Protein 5O0X (pdb70)

Organism: NCBI:txid56107

Radius of gyration: 19.07 Å; Cα contacts (8 Å, |Δi|>4): 481; chains: 1; bounding box: 38×49×53 Å

Solvent-accessible surface area: 12865 Å² total; per-residue (Å²): 114,53,63,90,8,106,17,72,75,12,43,70,45,44,21,127,0,0,6,1,62,1,93,38,22,116,79,9,111,14,101,1,1,8,65,0,58,0,39,1,41,66,26,29,135,168,88,84,47,68,32,24,0,0,1,1,26,57,81,99,99,27,0,17,0,20,1,68,17,108,41,88,10,14,26,102,2,38,81,48,5,88,94,35,82,74,92,116,121,171,64,54,37,92,91,7,84,100,36,8,74,2,81,2,38,29,54,84,59,43,44,10,20,105,0,17,123,10,80,30,0,0,0,0,0,18,21,23,0,3,9,13,1,1,0,0,2,47,0,0,31,58,78,59,145,127,80,89,100,74,21,65,9,120,30,0,1,1,8,0,17,6,194,84,66,40,3,4,102,18,12,38,146,21,3,48,104,1,55,83,100,34,123,135,95,19,13,48,18,14,0,20,53,70,82,66,22,72,6,97,22,64,18,80,110,35,88,10,91,8,64,96,24,0,85,73,2,18,141,92,16,71,138,60,116,1,40,3,6,16,5,1,28,49,52,23,9,116,84,1,118,112,3,3,116,117,59,56,16,25,57,64,138,50,81,20,98,156,23,80,129

CATH classification: 3.40.50.80

Sequence (261 aa):
GSEPTFVVNASLLPSKVLGLQVQRPQSFNYQPGDYLFIKCPGISKFEWHPFTISSAPEMPDVLTLHIRAVGSWTGKLYQLIREQREEWIRSGSSQSLPGVPVYIDGPYGTPSTHIFESKYAILICAGIGVTPFASILKSILHRNQQNPAKMPLKKVHFYWLNREQKAFEWFVELLSKIEAEDTNNLFDLNLYLTLITGLKSRTKTGRPDWEEIFKDVAKQHAPDNVEVFFCGPTGLALQLRHLCTKYGFGYRKENFPWLEL

Foldseek 3Di:
DWDKWWFPDWDQAPQAKIKTKIWDDPPDADAQLWKKWKFFVVLPVDDTDIFHFLAASVPDTITITIQGPDDRSSVVVSVVQVQLVVVCVVPVDPVSNVITMMIIGDGDDDPVSCLQVDAAEEEAEEQSLCRSVSRVLVVVVVCCVVPVPSGNHQAYEYEYEYQDLRSCVVCLVVVQVCLVPVPVHRYDDAYEHVVVSPHPHNHHYNDDPVLVVLVVVLVVDPPDEYEYDYGAEDVVVVVVVVSCVVSVYHDDDDHHVVRYD

Structure (mmCIF, N/CA/C/O backbone):
data_5O0X
#
_entry.id   5O0X
#
_cell.length_a   128.279
_cell.length_b   128.279
_cell.length_c   72.519
_cell.angle_alpha   90.00
_cell.angle_beta   90.00
_cell.angle_gamma   120.00
#
_symmetry.space_group_name_H-M   'P 3 2 1'
#
loop_
_entity.id
_entity.type
_entity.pdbx_description
1 polymer 'Putative ferric reductase'
2 non-polymer 'FLAVIN-ADENINE DINUCLEOTIDE'
3 non-polymer 'CHLORIDE ION'
4 non-polymer 'HEXAETHYLENE GLYCOL'
5 non-polymer DI(HYDROXYETHYL)ETHER
6 non-polymer GLYCEROL
7 water water
#
loop_
_atom_site.group_PDB
_atom_site.id
_atom_site.type_symbol
_atom_site.label_atom_id
_atom_site.label_alt_id
_atom_site.label_comp_id
_atom_site.label_asym_id
_atom_site.label_entity_id
_atom_site.label_seq_id
_atom_site.pdbx_PDB_ins_code
_atom_site.Cartn_x
_atom_site.Cartn_y
_atom_site.Cartn_z
_atom_site.occupancy
_atom_site.B_iso_or_equiv
_atom_site.auth_seq_id
_atom_site.auth_comp_id
_atom_site.auth_asym_id
_atom_site.auth_atom_id
_atom_site.pdbx_PDB_model_num
ATOM 1 N N . GLY A 1 1 ? 48.600 -12.260 66.089 1.00 89.33 411 GLY A N 1
ATOM 2 C CA . GLY A 1 1 ? 50.047 -12.570 65.884 1.00 91.62 411 GLY A CA 1
ATOM 3 C C . GLY A 1 1 ? 50.679 -11.685 64.821 1.00 91.83 411 GLY A C 1
ATOM 4 O O . GLY A 1 1 ? 51.821 -11.237 64.987 1.00 94.81 411 GLY A O 1
ATOM 5 N N . SER A 1 2 ? 49.930 -11.462 63.728 1.00 78.78 412 SER A N 1
ATOM 6 C CA . SER A 1 2 ? 50.364 -10.658 62.582 1.00 73.84 412 SER A CA 1
ATOM 7 C C . SER A 1 2 ? 49.320 -10.598 61.450 1.00 72.81 412 SER A C 1
ATOM 8 O O . SER A 1 2 ? 48.432 -11.449 61.338 1.00 69.75 412 SER A O 1
ATOM 11 N N . GLU A 1 3 ? 49.471 -9.593 60.595 1.00 72.98 413 GLU A N 1
ATOM 12 C CA . GLU A 1 3 ? 48.606 -9.379 59.441 1.00 67.35 413 GLU A CA 1
ATOM 13 C C . GLU A 1 3 ? 49.408 -9.664 58.167 1.00 62.23 413 GLU A C 1
ATOM 14 O O . GLU A 1 3 ? 50.466 -9.029 57.994 1.00 47.48 413 GLU A O 1
ATOM 20 N N . PRO A 1 4 ? 48.928 -10.614 57.282 1.00 60.01 414 PRO A N 1
ATOM 21 C CA . PRO A 1 4 ? 49.535 -10.762 55.923 1.00 57.85 414 PRO A CA 1
ATOM 22 C C . PRO A 1 4 ? 49.215 -9.531 55.056 1.00 55.10 414 PRO A C 1
ATOM 23 O O . PRO A 1 4 ? 48.112 -8.968 55.162 1.00 60.09 414 PRO A O 1
ATOM 27 N N . THR A 1 5 ? 50.186 -9.072 54.280 1.00 43.87 415 THR A N 1
ATOM 28 C CA . THR A 1 5 ? 49.975 -7.916 53.422 1.00 40.43 415 THR A CA 1
ATOM 29 C C . THR A 1 5 ? 51.078 -7.881 52.373 1.00 38.28 415 THR A C 1
ATOM 30 O O . THR A 1 5 ? 51.822 -8.864 52.238 1.00 37.38 415 THR A O 1
ATOM 34 N N . PHE A 1 6 ? 51.197 -6.776 51.627 1.00 42.54 416 PHE A N 1
ATOM 35 C CA . PHE A 1 6 ? 52.039 -6.743 50.404 1.00 45.60 416 PHE A CA 1
ATOM 36 C C . PHE A 1 6 ? 52.696 -5.397 50.209 1.00 43.12 416 PHE A C 1
ATOM 37 O O . PHE A 1 6 ? 52.081 -4.359 50.453 1.00 41.67 416 PHE A O 1
ATOM 45 N N . VAL A 1 7 ? 53.895 -5.429 49.658 1.00 41.78 417 VAL A N 1
ATOM 46 C CA . VAL A 1 7 ? 54.549 -4.231 49.172 1.00 46.68 417 VAL A CA 1
ATOM 47 C C . VAL A 1 7 ? 53.825 -3.821 47.920 1.00 47.79 417 VAL A C 1
ATOM 48 O O . VAL A 1 7 ? 53.769 -4.591 46.990 1.00 62.19 417 VAL A O 1
ATOM 52 N N . VAL A 1 8 ? 53.257 -2.617 47.929 1.00 51.73 418 VAL A N 1
ATOM 53 C CA . VAL A 1 8 ? 52.553 -2.047 46.797 1.00 49.92 418 VAL A CA 1
ATOM 54 C C . VAL A 1 8 ? 53.430 -1.091 46.004 1.00 49.89 418 VAL A C 1
ATOM 55 O O . VAL A 1 8 ? 53.127 -0.824 44.869 1.00 55.81 418 VAL A O 1
ATOM 59 N N . ASN A 1 9 ? 54.486 -0.544 46.592 1.00 49.80 419 ASN A N 1
ATOM 60 C CA . ASN A 1 9 ? 55.402 0.332 45.855 1.00 50.07 419 ASN A CA 1
ATOM 61 C C . ASN A 1 9 ? 56.695 0.485 46.646 1.00 46.87 419 ASN A C 1
ATOM 62 O O . ASN A 1 9 ? 56.738 0.169 47.833 1.00 48.79 419 ASN A O 1
ATOM 67 N N . ALA A 1 10 ? 57.740 0.950 45.981 1.00 41.07 420 ALA A N 1
ATOM 68 C CA . ALA A 1 10 ? 59.009 1.174 46.604 1.00 41.56 420 ALA A CA 1
ATOM 69 C C . ALA A 1 10 ? 59.767 2.255 45.885 1.00 45.76 420 ALA A C 1
ATOM 70 O O . ALA A 1 10 ? 59.445 2.582 44.743 1.00 46.38 420 ALA A O 1
ATOM 72 N N . SER A 1 11 ? 60.795 2.775 46.553 1.00 42.13 421 SER A N 1
ATOM 73 C CA . SER A 1 11 ? 61.723 3.693 45.942 1.00 42.50 421 SER A CA 1
ATOM 74 C C . SER A 1 11 ? 63.120 3.412 46.445 1.00 41.18 421 SER A C 1
ATOM 75 O O . SER A 1 11 ? 63.301 2.849 47.542 1.00 40.53 421 SER A O 1
ATOM 78 N N . LEU A 1 12 ? 64.115 3.751 45.629 1.00 38.61 422 LEU A N 1
ATOM 79 C CA . LEU A 1 12 ? 65.509 3.618 46.022 1.00 42.93 422 LEU A CA 1
ATOM 80 C C . LEU A 1 12 ? 66.064 5.033 46.167 1.00 42.79 422 LEU A C 1
ATOM 81 O O . LEU A 1 12 ? 66.187 5.759 45.180 1.00 43.70 422 LEU A O 1
ATOM 86 N N . LEU A 1 13 ? 66.401 5.395 47.399 1.00 37.77 423 LEU A N 1
ATOM 87 C CA . LEU A 1 13 ? 66.720 6.732 47.761 1.00 38.14 423 LEU A CA 1
ATOM 88 C C . LEU A 1 13 ? 68.192 6.767 48.114 1.00 36.35 423 LEU A C 1
ATOM 89 O O . LEU A 1 13 ? 68.801 5.735 48.371 1.00 38.96 423 LEU A O 1
ATOM 94 N N . PRO A 1 14 ? 68.773 7.964 48.142 1.00 38.13 424 PRO A N 1
ATOM 95 C CA . PRO A 1 14 ? 70.182 8.122 48.496 1.00 37.06 424 PRO A CA 1
ATOM 96 C C . PRO A 1 14 ? 70.579 7.608 49.868 1.00 39.75 424 PRO A C 1
ATOM 97 O O . PRO A 1 14 ? 69.737 7.445 50.767 1.00 39.57 424 PRO A O 1
ATOM 101 N N . SER A 1 15 ? 71.880 7.398 50.024 1.00 40.65 425 SER A N 1
ATOM 102 C CA . SER A 1 15 ? 72.463 6.884 51.245 1.00 46.80 425 SER A CA 1
ATOM 103 C C . SER A 1 15 ? 71.832 5.543 51.671 1.00 48.40 425 SER A C 1
ATOM 104 O O . SER A 1 15 ? 71.555 5.313 52.843 1.00 45.92 425 SER A O 1
ATOM 107 N N . LYS A 1 16 ? 71.601 4.694 50.668 1.00 45.58 426 LYS A N 1
ATOM 108 C CA . LYS A 1 16 ? 71.232 3.293 50.811 1.00 48.00 426 LYS A CA 1
ATOM 109 C C . LYS A 1 16 ? 69.824 3.049 51.376 1.00 43.20 426 LYS A C 1
ATOM 110 O O . LYS A 1 16 ? 69.617 2.059 52.062 1.00 41.10 426 LYS A O 1
ATOM 116 N N . VAL A 1 17 ? 68.845 3.896 51.062 1.00 37.94 427 VAL A N 1
ATOM 117 C CA . VAL A 1 17 ? 67.538 3.750 51.676 1.00 36.86 427 VAL A CA 1
ATOM 118 C C . VAL A 1 17 ? 66.512 3.177 50.724 1.00 36.31 427 VAL A C 1
ATOM 119 O O . VAL A 1 17 ? 66.393 3.592 49.597 1.00 37.28 427 VAL A O 1
ATOM 123 N N . LEU A 1 18 ? 65.733 2.245 51.251 1.00 35.13 428 LEU A N 1
ATOM 124 C CA . LEU A 1 18 ? 64.601 1.661 50.586 1.00 34.71 428 LEU A CA 1
ATOM 125 C C . LEU A 1 18 ? 63.330 2.273 51.153 1.00 36.48 428 LEU A C 1
ATOM 126 O O . LEU A 1 18 ? 62.993 2.075 52.314 1.00 39.92 428 LEU A O 1
ATOM 131 N N . GLY A 1 19 ? 62.627 3.046 50.331 1.00 37.71 429 GLY A N 1
ATOM 132 C CA . GLY A 1 19 ? 61.358 3.618 50.691 1.00 38.28 429 GLY A CA 1
ATOM 133 C C . GLY A 1 19 ? 60.319 2.595 50.323 1.00 39.11 429 GLY A C 1
ATOM 134 O O . GLY A 1 19 ? 60.275 2.177 49.202 1.00 44.94 429 GLY A O 1
ATOM 135 N N . LEU A 1 20 ? 59.483 2.190 51.261 1.00 40.26 430 LEU A N 1
ATOM 136 C CA . LEU A 1 20 ? 58.598 1.046 51.059 1.00 41.16 430 LEU A CA 1
ATOM 137 C C . LEU A 1 20 ? 57.177 1.419 51.365 1.00 41.52 430 LEU A C 1
ATOM 138 O O . LEU A 1 20 ? 56.927 2.021 52.399 1.00 44.32 430 LEU A O 1
ATOM 143 N N . GLN A 1 21 ? 56.247 1.118 50.456 1.00 41.42 431 GLN A N 1
ATOM 144 C CA . GLN A 1 21 ? 54.824 1.299 50.721 1.00 42.26 431 GLN A CA 1
ATOM 145 C C . GLN A 1 21 ? 54.220 -0.061 50.866 1.00 40.41 431 GLN A C 1
ATOM 146 O O . GLN A 1 21 ? 54.489 -0.947 50.063 1.00 41.36 431 GLN A O 1
ATOM 152 N N . VAL A 1 22 ? 53.401 -0.208 51.896 1.00 38.31 432 VAL A N 1
ATOM 153 C CA . VAL A 1 22 ? 52.838 -1.474 52.294 1.00 41.16 432 VAL A CA 1
ATOM 154 C C . VAL A 1 22 ? 51.358 -1.228 52.420 1.00 40.14 432 VAL A C 1
ATOM 155 O O . VAL A 1 22 ? 50.925 -0.196 52.957 1.00 39.87 432 VAL A O 1
ATOM 159 N N . GLN A 1 23 ? 50.582 -2.184 51.947 1.00 42.89 433 GLN A N 1
ATOM 160 C CA . GLN A 1 23 ? 49.145 -2.074 52.000 1.00 47.47 433 GLN A CA 1
ATOM 161 C C . GLN A 1 23 ? 48.701 -2.125 53.460 1.00 48.51 433 GLN A C 1
ATOM 162 O O . GLN A 1 23 ? 49.134 -3.003 54.217 1.00 45.66 433 GLN A O 1
ATOM 168 N N . ARG A 1 24 ? 47.846 -1.180 53.848 1.00 44.94 434 ARG A N 1
ATOM 169 C CA . ARG A 1 24 ? 47.429 -1.042 55.237 1.00 44.98 434 ARG A CA 1
ATOM 170 C C . ARG A 1 24 ? 46.194 -1.902 55.525 1.00 46.15 434 ARG A C 1
ATOM 171 O O . ARG A 1 24 ? 45.147 -1.654 54.978 1.00 51.83 434 ARG A O 1
ATOM 179 N N . PRO A 1 25 ? 46.303 -2.900 56.409 1.00 47.27 435 PRO A N 1
ATOM 180 C CA . PRO A 1 25 ? 45.117 -3.664 56.777 1.00 46.85 435 PRO A CA 1
ATOM 181 C C . PRO A 1 25 ? 43.989 -2.810 57.372 1.00 52.71 435 PRO A C 1
ATOM 182 O O . PRO A 1 25 ? 44.274 -1.816 58.040 1.00 58.33 435 PRO A O 1
ATOM 186 N N . GLN A 1 26 ? 42.732 -3.216 57.150 1.00 57.18 436 GLN A N 1
ATOM 187 C CA . GLN A 1 26 ? 41.529 -2.502 57.638 1.00 57.57 436 GLN A CA 1
ATOM 188 C C . GLN A 1 26 ? 41.556 -2.347 59.151 1.00 59.09 436 GLN A C 1
ATOM 189 O O . GLN A 1 26 ? 41.081 -1.355 59.690 1.00 60.86 436 GLN A O 1
ATOM 191 N N . SER A 1 27 ? 42.121 -3.330 59.839 1.00 57.52 437 SER A N 1
ATOM 192 C CA . SER A 1 27 ? 42.232 -3.255 61.289 1.00 60.47 437 SER A CA 1
ATOM 193 C C . SER A 1 27 ? 43.374 -2.354 61.833 1.00 59.80 437 SER A C 1
ATOM 194 O O . SER A 1 27 ? 43.420 -2.090 63.037 1.00 61.00 437 SER A O 1
ATOM 197 N N . PHE A 1 28 ? 44.290 -1.892 60.982 1.00 54.95 438 PHE A N 1
ATOM 198 C CA . PHE A 1 28 ? 45.552 -1.340 61.477 1.00 51.37 438 PHE A CA 1
ATOM 199 C C . PHE A 1 28 ? 45.427 0.161 61.749 1.00 50.38 438 PHE A C 1
ATOM 200 O O . PHE A 1 28 ? 45.552 0.992 60.852 1.00 53.29 438 PHE A O 1
ATOM 208 N N . ASN A 1 29 ? 45.148 0.493 63.003 1.00 47.35 439 ASN A N 1
ATOM 209 C CA . ASN A 1 29 ? 45.134 1.879 63.429 1.00 51.57 439 ASN A CA 1
ATOM 210 C C . ASN A 1 29 ? 46.405 2.146 64.190 1.00 47.33 439 ASN A C 1
ATOM 211 O O . ASN A 1 29 ? 46.849 1.333 64.962 1.00 48.92 439 ASN A O 1
ATOM 216 N N . TYR A 1 30 ? 47.009 3.279 63.930 1.00 41.70 440 TYR A N 1
ATOM 217 C CA . TYR A 1 30 ? 48.215 3.637 64.624 1.00 38.84 440 TYR A CA 1
ATOM 218 C C . TYR A 1 30 ? 48.253 5.117 64.873 1.00 36.98 440 TYR A C 1
ATOM 219 O O . TYR A 1 30 ? 47.452 5.871 64.327 1.00 38.63 440 TYR A O 1
ATOM 228 N N . GLN A 1 31 ? 49.217 5.498 65.693 1.00 37.41 441 GLN A N 1
ATOM 229 C CA . GLN A 1 31 ? 49.513 6.883 66.014 1.00 35.52 441 GLN A CA 1
ATOM 230 C C . GLN A 1 31 ? 50.837 7.306 65.452 1.00 32.46 441 GLN A C 1
ATOM 231 O O . GLN A 1 31 ? 51.734 6.466 65.304 1.00 31.61 441 GLN A O 1
ATOM 237 N N . PRO A 1 32 ? 50.988 8.614 65.140 1.00 32.64 442 PRO A N 1
ATOM 238 C CA . PRO A 1 32 ? 52.269 9.065 64.579 1.00 31.09 442 PRO A CA 1
ATOM 239 C C . PRO A 1 32 ? 53.368 8.862 65.595 1.00 31.70 442 PRO A C 1
ATOM 240 O O . PRO A 1 32 ? 53.182 9.218 66.782 1.00 29.56 442 PRO A O 1
ATOM 244 N N . GLY A 1 33 ? 54.469 8.266 65.130 1.00 30.02 443 GLY A N 1
ATOM 245 C CA . GLY A 1 33 ? 55.601 7.904 65.973 1.00 29.70 443 GLY A CA 1
ATOM 246 C C . GLY A 1 33 ? 55.692 6.418 66.267 1.00 28.93 443 GLY A C 1
ATOM 247 O O . GLY A 1 33 ? 56.734 5.936 66.712 1.00 32.41 443 GLY A O 1
ATOM 248 N N . ASP A 1 34 ? 54.596 5.695 66.070 1.00 26.22 444 ASP A N 1
ATOM 249 C CA . ASP A 1 34 ? 54.597 4.252 66.268 1.00 25.62 444 ASP A CA 1
ATOM 250 C C . ASP A 1 34 ? 55.529 3.519 65.305 1.00 25.78 444 ASP A C 1
ATOM 251 O O . ASP A 1 34 ? 55.825 3.983 64.189 1.00 26.14 444 ASP A O 1
ATOM 256 N N . TYR A 1 35 ? 55.939 2.338 65.725 1.00 24.41 445 TYR A N 1
ATOM 257 C CA . TYR A 1 35 ? 56.680 1.439 64.854 1.00 26.71 445 TYR A CA 1
ATOM 258 C C . TYR A 1 35 ? 55.978 0.098 64.708 1.00 25.63 445 TYR A C 1
ATOM 259 O O . TYR A 1 35 ? 54.965 -0.191 65.381 1.00 24.41 445 TYR A O 1
ATOM 268 N N . LEU A 1 36 ? 56.524 -0.730 63.828 1.00 27.90 446 LEU A N 1
ATOM 269 C CA . LEU A 1 36 ? 56.041 -2.105 63.680 1.00 27.85 446 LEU A CA 1
ATOM 270 C C . LEU A 1 36 ? 57.224 -3.042 63.471 1.00 28.59 446 LEU A C 1
ATOM 271 O O . LEU A 1 36 ? 58.340 -2.577 63.299 1.00 27.88 446 LEU A O 1
ATOM 276 N N . PHE A 1 37 ? 56.965 -4.360 63.539 1.00 29.60 447 PHE A N 1
ATOM 277 C CA . PHE A 1 37 ? 57.921 -5.405 63.156 1.00 26.63 447 PHE A CA 1
ATOM 278 C C . PHE A 1 37 ? 57.414 -5.981 61.833 1.00 29.11 447 PHE A C 1
ATOM 279 O O . PHE A 1 37 ? 56.194 -6.163 61.632 1.00 28.69 447 PHE A O 1
ATOM 287 N N . ILE A 1 38 ? 58.346 -6.245 60.933 1.00 27.80 448 ILE A N 1
ATOM 288 C CA . ILE A 1 38 ? 58.014 -6.756 59.630 1.00 30.03 448 ILE A CA 1
ATOM 289 C C . ILE A 1 38 ? 58.783 -8.043 59.380 1.00 30.20 448 ILE A C 1
ATOM 290 O O . ILE A 1 38 ? 59.972 -8.166 59.733 1.00 27.53 448 ILE A O 1
ATOM 295 N N . LYS A 1 39 ? 58.097 -8.993 58.756 1.00 31.74 449 LYS A N 1
ATOM 296 C CA . LYS A 1 39 ? 58.738 -10.219 58.278 1.00 35.95 449 LYS A CA 1
ATOM 297 C C . LYS A 1 39 ? 58.565 -10.321 56.764 1.00 33.09 449 LYS A C 1
ATOM 298 O O . LYS A 1 39 ? 57.447 -10.234 56.262 1.00 29.01 449 LYS A O 1
ATOM 304 N N . CYS A 1 40 ? 59.667 -10.553 56.063 1.00 34.97 450 CYS A N 1
ATOM 305 C CA . CYS A 1 40 ? 59.639 -10.797 54.615 1.00 35.99 450 CYS A CA 1
ATOM 306 C C . CYS A 1 40 ? 60.163 -12.204 54.361 1.00 32.23 450 CYS A C 1
ATOM 307 O O . CYS A 1 40 ? 61.393 -12.410 54.349 1.00 30.75 450 CYS A O 1
ATOM 310 N N . PRO A 1 41 ? 59.246 -13.185 54.202 1.00 36.92 451 PRO A N 1
ATOM 311 C CA . PRO A 1 41 ? 59.609 -14.614 53.998 1.00 43.48 451 PRO A CA 1
ATOM 312 C C . PRO A 1 41 ? 60.595 -14.859 52.836 1.00 42.79 451 PRO A C 1
ATOM 313 O O . PRO A 1 41 ? 61.449 -15.705 52.955 1.00 47.64 451 PRO A O 1
ATOM 317 N N . GLY A 1 42 ? 60.508 -14.068 51.766 1.00 43.27 452 GLY A N 1
ATOM 318 C CA . GLY A 1 42 ? 61.517 -14.075 50.723 1.00 43.07 452 GLY A CA 1
ATOM 319 C C . GLY A 1 42 ? 62.952 -13.787 51.139 1.00 44.91 452 GLY A C 1
ATOM 320 O O . GLY A 1 42 ? 63.881 -14.289 50.520 1.00 47.07 452 GLY A O 1
ATOM 321 N N . ILE A 1 43 ? 63.149 -12.952 52.155 1.00 43.71 453 ILE A N 1
ATOM 322 C CA . ILE A 1 43 ? 64.473 -12.699 52.723 1.00 44.04 453 ILE A CA 1
ATOM 323 C C . ILE A 1 43 ? 64.795 -13.726 53.830 1.00 44.34 453 ILE A C 1
ATOM 324 O O . ILE A 1 43 ? 65.906 -14.222 53.924 1.00 45.37 453 ILE A O 1
ATOM 329 N N . SER A 1 44 ? 63.836 -13.960 54.711 1.00 45.41 454 SER A N 1
ATOM 330 C CA . SER A 1 44 ? 64.008 -14.862 55.854 1.00 45.08 454 SER A CA 1
ATOM 331 C C . SER A 1 44 ? 62.637 -15.230 56.354 1.00 43.69 454 SER A C 1
ATOM 332 O O . SER A 1 44 ? 61.766 -14.373 56.533 1.00 41.70 454 SER A O 1
ATOM 335 N N . LYS A 1 45 ? 62.447 -16.523 56.564 1.00 49.69 455 LYS A N 1
ATOM 336 C CA . LYS A 1 45 ? 61.138 -17.061 56.960 1.00 51.09 455 LYS A CA 1
ATOM 337 C C . LYS A 1 45 ? 60.766 -16.695 58.369 1.00 41.00 455 LYS A C 1
ATOM 338 O O . LYS A 1 45 ? 59.591 -16.703 58.713 1.00 45.54 455 LYS A O 1
ATOM 344 N N . PHE A 1 46 ? 61.774 -16.460 59.207 1.00 37.43 456 PHE A N 1
ATOM 345 C CA . PHE A 1 46 ? 61.577 -16.416 60.654 1.00 38.13 456 PHE A CA 1
ATOM 346 C C . PHE A 1 46 ? 61.961 -15.098 61.382 1.00 34.65 456 PHE A C 1
ATOM 347 O O . PHE A 1 46 ? 61.515 -14.911 62.484 1.00 33.04 456 PHE A O 1
ATOM 355 N N . GLU A 1 47 ? 62.771 -14.221 60.782 1.00 30.50 457 GLU A N 1
ATOM 356 C CA . GLU A 1 47 ? 63.191 -12.984 61.423 1.00 30.57 457 GLU A CA 1
ATOM 357 C C . GLU A 1 47 ? 62.164 -11.890 61.268 1.00 29.83 457 GLU A C 1
ATOM 358 O O . GLU A 1 47 ? 61.554 -11.722 60.213 1.00 31.49 457 GLU A O 1
ATOM 364 N N . TRP A 1 48 ? 61.956 -11.171 62.356 1.00 29.43 458 TRP A N 1
ATOM 365 C CA . TRP A 1 48 ? 61.166 -9.960 62.383 1.00 28.32 458 TRP A CA 1
ATOM 366 C C . TRP A 1 48 ? 62.096 -8.778 62.697 1.00 29.65 458 TRP A C 1
ATOM 367 O O . TRP A 1 48 ? 62.952 -8.868 63.601 1.00 25.41 458 TRP A O 1
ATOM 378 N N . HIS A 1 49 ? 61.948 -7.694 61.927 1.00 28.14 459 HIS A N 1
ATOM 379 C CA . HIS A 1 49 ? 62.726 -6.469 62.134 1.00 26.77 459 HIS A CA 1
ATOM 380 C C . HIS A 1 49 ? 61.835 -5.259 62.353 1.00 25.42 459 HIS A C 1
ATOM 381 O O . HIS A 1 49 ? 60.829 -5.081 61.658 1.00 26.20 459 HIS A O 1
ATOM 388 N N . PRO A 1 50 ? 62.203 -4.420 63.334 1.00 25.57 460 PRO A N 1
ATOM 389 C CA . PRO A 1 50 ? 61.446 -3.220 63.657 1.00 26.05 460 PRO A CA 1
ATOM 390 C C . PRO A 1 50 ? 61.796 -1.996 62.775 1.00 24.68 460 PRO A C 1
ATOM 391 O O . PRO A 1 50 ? 62.962 -1.716 62.536 1.00 22.54 460 PRO A O 1
ATOM 395 N N . PHE A 1 51 ? 60.771 -1.281 62.327 1.00 24.37 461 PHE A N 1
ATOM 396 C CA . PHE A 1 51 ? 60.947 0.009 61.679 1.00 25.43 461 PHE A CA 1
ATOM 397 C C . PHE A 1 51 ? 59.827 0.946 62.065 1.00 25.38 461 PHE A C 1
ATOM 398 O O . PHE A 1 51 ? 58.656 0.549 62.161 1.00 27.61 461 PHE A O 1
ATOM 406 N N . THR A 1 52 ? 60.184 2.220 62.213 1.00 27.30 462 THR A N 1
ATOM 407 C CA . THR A 1 52 ? 59.204 3.267 62.473 1.00 28.53 462 THR A CA 1
ATOM 408 C C . THR A 1 52 ? 58.333 3.422 61.227 1.00 27.67 462 THR A C 1
ATOM 409 O O . THR A 1 52 ? 58.842 3.346 60.132 1.00 28.58 462 THR A O 1
ATOM 413 N N . ILE A 1 53 ? 57.035 3.657 61.424 1.00 28.24 463 ILE A N 1
ATOM 414 C CA . ILE A 1 53 ? 56.098 3.996 60.347 1.00 28.57 463 ILE A CA 1
ATOM 415 C C . ILE A 1 53 ? 56.276 5.483 59.971 1.00 29.45 463 ILE A C 1
ATOM 416 O O . ILE A 1 53 ? 55.995 6.364 60.773 1.00 29.99 463 ILE A O 1
ATOM 421 N N . SER A 1 54 ? 56.830 5.744 58.788 1.00 28.68 464 SER A N 1
ATOM 422 C CA . SER A 1 54 ? 57.183 7.110 58.364 1.00 30.56 464 SER A CA 1
ATOM 423 C C . SER A 1 54 ? 56.000 7.878 57.790 1.00 31.35 464 SER A C 1
ATOM 424 O O . SER A 1 54 ? 56.085 9.086 57.602 1.00 31.42 464 SER A O 1
ATOM 427 N N . SER A 1 55 ? 54.913 7.172 57.525 1.00 32.93 465 SER A N 1
ATOM 428 C CA . SER A 1 55 ? 53.704 7.778 57.083 1.00 33.00 465 SER A CA 1
ATOM 429 C C . SER A 1 55 ? 52.890 8.235 58.299 1.00 37.57 465 SER A C 1
ATOM 430 O O . SER A 1 55 ? 53.137 7.822 59.451 1.00 34.89 465 SER A O 1
ATOM 433 N N . ALA A 1 56 ? 51.918 9.094 58.021 1.00 36.38 466 ALA A N 1
ATOM 434 C CA . ALA A 1 56 ? 50.935 9.525 59.010 1.00 37.23 466 ALA A CA 1
ATOM 435 C C . ALA A 1 56 ? 49.660 8.678 58.933 1.00 36.81 466 ALA A C 1
ATOM 436 O O . ALA A 1 56 ? 49.227 8.279 57.854 1.00 35.51 466 ALA A O 1
ATOM 438 N N . PRO A 1 57 ? 49.045 8.384 60.088 1.00 38.19 467 PRO A N 1
ATOM 439 C CA . PRO A 1 57 ? 47.838 7.576 60.131 1.00 36.92 467 PRO A CA 1
ATOM 440 C C . PRO A 1 57 ? 46.665 8.220 59.408 1.00 41.59 467 PRO A C 1
ATOM 441 O O . PRO A 1 57 ? 45.703 7.515 59.082 1.00 40.57 467 PRO A O 1
ATOM 445 N N . GLU A 1 58 ? 46.737 9.529 59.156 1.00 41.95 468 GLU A N 1
ATOM 446 C CA . GLU A 1 58 ? 45.714 10.191 58.347 1.00 45.92 468 GLU A CA 1
ATOM 447 C C . GLU A 1 58 ? 45.738 9.722 56.885 1.00 48.06 468 GLU A C 1
ATOM 448 O O . GLU A 1 58 ? 44.687 9.729 56.276 1.00 54.88 468 GLU A O 1
ATOM 454 N N . MET A 1 59 ? 46.897 9.308 56.352 1.00 46.25 469 MET A N 1
ATOM 455 C CA . MET A 1 59 ? 47.002 8.716 55.006 1.00 48.17 469 MET A CA 1
ATOM 456 C C . MET A 1 59 ? 46.347 7.337 55.004 1.00 50.53 469 MET A C 1
ATOM 457 O O . MET A 1 59 ? 46.745 6.469 55.766 1.00 51.16 469 MET A O 1
ATOM 462 N N . PRO A 1 60 ? 45.313 7.133 54.158 1.00 59.15 470 PRO A N 1
ATOM 463 C CA . PRO A 1 60 ? 44.355 6.013 54.355 1.00 57.76 470 PRO A CA 1
ATOM 464 C C . PRO A 1 60 ? 44.711 4.575 53.938 1.00 58.33 470 PRO A C 1
ATOM 465 O O . PRO A 1 60 ? 44.228 3.625 54.588 1.00 67.31 470 PRO A O 1
ATOM 469 N N . ASP A 1 61 ? 45.473 4.367 52.876 1.00 49.79 471 ASP A N 1
ATOM 470 C CA . ASP A 1 61 ? 45.502 2.973 52.292 1.00 53.89 471 ASP A CA 1
ATOM 471 C C . ASP A 1 61 ? 46.795 2.213 52.411 1.00 51.57 471 ASP A C 1
ATOM 472 O O . ASP A 1 61 ? 46.825 1.002 52.190 1.00 48.44 471 ASP A O 1
ATOM 477 N N . VAL A 1 62 ? 47.861 2.938 52.719 1.00 51.45 472 VAL A N 1
ATOM 478 C CA . VAL A 1 62 ? 49.190 2.401 52.755 1.00 50.83 472 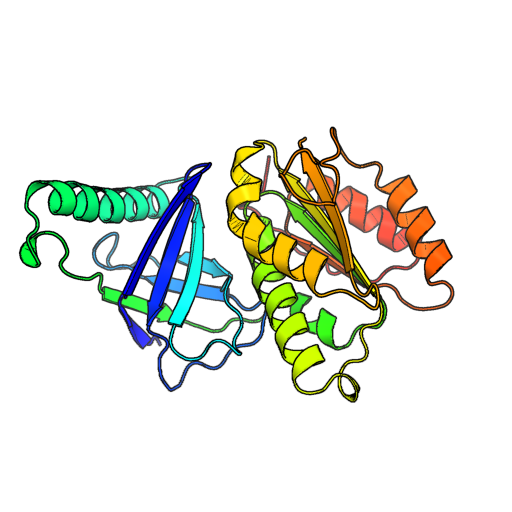VAL A CA 1
ATOM 479 C C . VAL A 1 62 ? 49.928 2.913 53.996 1.00 48.76 472 VAL A C 1
ATOM 480 O O . VAL A 1 62 ? 49.602 3.985 54.512 1.00 46.41 472 VAL A O 1
ATOM 484 N N . LEU A 1 63 ? 50.892 2.109 54.446 1.00 43.10 473 LEU A N 1
ATOM 485 C CA . LEU A 1 63 ? 51.845 2.458 55.500 1.00 41.82 473 LEU A CA 1
ATOM 486 C C . LEU A 1 63 ? 53.107 2.621 54.726 1.00 39.31 473 LEU A C 1
ATOM 487 O O . LEU A 1 63 ? 53.322 1.871 53.782 1.00 39.72 473 LEU A O 1
ATOM 492 N N . THR A 1 64 ? 53.970 3.510 55.196 1.00 35.57 474 THR A N 1
ATOM 493 C CA . THR A 1 64 ? 55.303 3.701 54.653 1.00 34.94 474 THR A CA 1
ATOM 494 C C . THR A 1 64 ? 56.417 3.392 55.697 1.00 33.35 474 THR A C 1
ATOM 495 O O . THR A 1 64 ? 56.272 3.686 56.885 1.00 33.16 474 THR A O 1
ATOM 499 N N . LEU A 1 65 ? 57.519 2.829 55.220 1.00 28.43 475 LEU A N 1
ATOM 500 C CA . LEU A 1 65 ? 58.684 2.591 55.985 1.00 28.93 475 LEU A CA 1
ATOM 501 C C . LEU A 1 65 ? 59.859 3.084 55.188 1.00 31.32 475 LEU A C 1
ATOM 502 O O . LEU A 1 65 ? 59.864 2.968 53.961 1.00 35.04 475 LEU A O 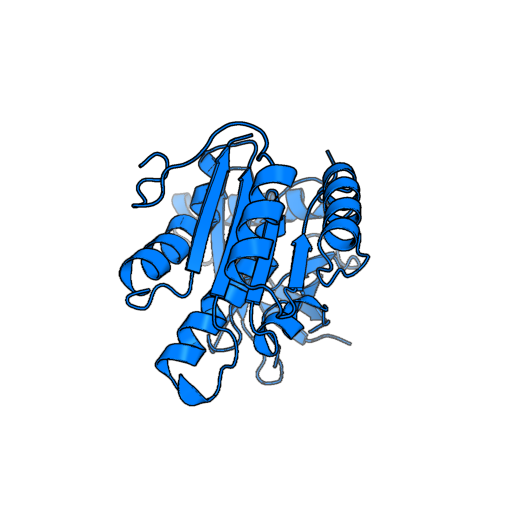1
ATOM 507 N N . HIS A 1 66 ? 60.858 3.635 55.870 1.00 30.14 476 HIS A N 1
ATOM 508 C CA . HIS A 1 66 ? 62.104 4.021 55.254 1.00 29.64 476 HIS A CA 1
ATOM 509 C C . HIS A 1 66 ? 63.196 3.201 55.910 1.00 29.88 476 HIS A C 1
ATOM 510 O O . HIS A 1 66 ? 63.594 3.484 57.041 1.00 29.77 476 HIS A O 1
ATOM 517 N N . ILE A 1 67 ? 63.711 2.228 55.153 1.00 31.22 477 ILE A N 1
ATOM 518 C CA . ILE A 1 67 ? 64.646 1.195 55.621 1.00 29.59 477 ILE A CA 1
ATOM 519 C C . ILE A 1 67 ? 66.012 1.375 55.033 1.00 28.94 477 ILE A C 1
ATOM 520 O O . ILE A 1 67 ? 66.196 1.224 53.842 1.00 31.15 477 ILE A O 1
ATOM 525 N N . ARG A 1 68 ? 66.996 1.649 55.869 1.00 30.36 478 ARG A N 1
ATOM 526 C CA . ARG A 1 68 ? 68.364 1.824 55.414 1.00 30.90 478 ARG A CA 1
ATOM 527 C C . ARG A 1 68 ? 69.124 0.515 55.454 1.00 32.92 478 ARG A C 1
ATOM 528 O O . ARG A 1 68 ? 69.189 -0.155 56.511 1.00 31.67 478 ARG A O 1
ATOM 536 N N . ALA A 1 69 ? 69.727 0.178 54.314 1.00 32.01 479 ALA A N 1
ATOM 537 C CA . ALA A 1 69 ? 70.532 -1.036 54.166 1.00 32.95 479 ALA A CA 1
ATOM 538 C C . ALA A 1 69 ? 71.849 -0.915 54.879 1.00 33.10 479 ALA A C 1
ATOM 539 O O . ALA A 1 69 ? 72.767 -0.346 54.358 1.00 36.99 479 ALA A O 1
ATOM 541 N N . VAL A 1 70 ? 71.920 -1.447 56.085 1.00 33.45 480 VAL A N 1
ATOM 542 C CA . VAL A 1 70 ? 73.115 -1.358 56.903 1.00 31.90 480 VAL A CA 1
ATOM 543 C C . VAL A 1 70 ? 73.699 -2.725 57.250 1.00 31.37 480 VAL A C 1
ATOM 544 O O . VAL A 1 70 ? 74.698 -2.826 57.952 1.00 34.11 480 VAL A O 1
ATOM 548 N N . GLY A 1 71 ? 73.045 -3.783 56.847 1.00 30.74 481 GLY A N 1
ATOM 549 C CA . GLY A 1 71 ? 73.491 -5.094 57.237 1.00 30.90 481 GLY A CA 1
ATOM 550 C C . GLY A 1 71 ? 72.750 -6.148 56.467 1.00 32.42 481 GLY A C 1
ATOM 551 O O . GLY A 1 71 ? 72.186 -5.894 55.389 1.00 32.59 481 GLY A O 1
ATOM 552 N N . SER A 1 72 ? 72.668 -7.312 57.086 1.00 33.02 482 SER A N 1
ATOM 553 C CA . SER A 1 72 ? 72.292 -8.528 56.416 1.00 32.58 482 SER A CA 1
ATOM 554 C C . SER A 1 72 ? 70.848 -8.547 55.905 1.00 31.87 482 SER A C 1
ATOM 555 O O . SER A 1 72 ? 70.589 -8.812 54.708 1.00 32.52 482 SER A O 1
ATOM 558 N N . TRP A 1 73 ? 69.883 -8.340 56.789 1.00 29.82 483 TRP A N 1
ATOM 559 C CA . TRP A 1 73 ? 68.494 -8.477 56.359 1.00 29.87 483 TRP A CA 1
ATOM 560 C C . TRP A 1 73 ? 68.069 -7.271 55.479 1.00 33.05 483 TRP A C 1
ATOM 561 O O . TRP A 1 73 ? 67.426 -7.435 54.441 1.00 32.56 483 TRP A O 1
ATOM 572 N N . THR A 1 74 ? 68.414 -6.068 55.919 1.00 32.00 484 THR A N 1
ATOM 573 C CA . THR A 1 74 ? 68.064 -4.841 55.192 1.00 30.83 484 THR A CA 1
ATOM 574 C C . THR A 1 74 ? 68.796 -4.790 53.840 1.00 32.19 484 THR A C 1
ATOM 575 O O . THR A 1 74 ? 68.194 -4.438 52.843 1.00 29.96 484 THR A O 1
ATOM 579 N N . GLY A 1 75 ? 70.065 -5.178 53.812 1.00 32.12 485 GLY A N 1
ATOM 580 C CA . GLY A 1 75 ? 70.794 -5.314 52.560 1.00 34.37 485 GLY A CA 1
ATOM 581 C C . GLY A 1 75 ? 70.148 -6.278 51.567 1.00 34.81 485 GLY A C 1
ATOM 582 O O . GLY A 1 75 ? 70.020 -5.957 50.377 1.00 33.75 485 GLY A O 1
ATOM 583 N N . LYS A 1 76 ? 69.688 -7.431 52.050 1.00 36.13 486 LYS A N 1
ATOM 584 C CA . LYS A 1 76 ? 69.016 -8.387 51.172 1.00 38.25 486 LYS A CA 1
ATOM 585 C C . LYS A 1 76 ? 67.688 -7.877 50.654 1.00 36.50 486 LYS A C 1
ATOM 586 O O . LYS A 1 76 ? 67.313 -8.169 49.512 1.00 33.00 486 LYS A O 1
ATOM 592 N N . LEU A 1 77 ? 66.926 -7.198 51.509 1.00 34.47 487 LEU A N 1
ATOM 593 C CA . LEU A 1 77 ? 65.633 -6.671 51.063 1.00 36.58 487 LEU A CA 1
ATOM 594 C C . LEU A 1 77 ? 65.839 -5.581 49.976 1.00 37.10 487 LEU A C 1
ATOM 595 O O . LEU A 1 77 ? 65.101 -5.540 49.016 1.00 36.43 487 LEU A O 1
ATOM 600 N N . TYR A 1 78 ? 66.810 -4.695 50.184 1.00 35.78 488 TYR A N 1
ATOM 601 C CA . TYR A 1 78 ? 67.145 -3.661 49.222 1.00 41.60 488 TYR A CA 1
ATOM 602 C C . TYR A 1 78 ? 67.497 -4.307 47.861 1.00 42.74 488 TYR A C 1
ATOM 603 O O . TYR A 1 78 ? 66.914 -3.938 46.853 1.00 36.94 488 TYR A O 1
ATOM 612 N N . GLN A 1 79 ? 68.461 -5.237 47.884 1.00 43.24 489 GLN A N 1
ATOM 613 C CA . GLN A 1 79 ? 68.877 -6.044 46.722 1.00 47.80 489 GLN A CA 1
ATOM 614 C C . GLN A 1 79 ? 67.695 -6.742 46.037 1.00 43.61 489 GLN A C 1
ATOM 615 O O . GLN A 1 79 ? 67.555 -6.669 44.821 1.00 40.13 489 GLN A O 1
ATOM 621 N N . LEU A 1 80 ? 66.824 -7.383 46.806 1.00 41.86 490 LEU A N 1
ATOM 622 C CA . LEU A 1 80 ? 65.677 -8.061 46.219 1.00 42.76 490 LEU A CA 1
ATOM 623 C C . LEU A 1 80 ? 64.814 -7.067 45.443 1.00 46.99 490 LEU A C 1
ATOM 624 O O . LEU A 1 80 ? 64.354 -7.365 44.352 1.00 44.63 490 LEU A O 1
ATOM 629 N N . ILE A 1 81 ? 64.555 -5.911 46.048 1.00 45.47 491 ILE A N 1
ATOM 630 C CA . ILE A 1 81 ? 63.687 -4.926 45.452 1.00 45.44 491 ILE A CA 1
ATOM 631 C C . ILE A 1 81 ? 64.358 -4.316 44.211 1.00 43.33 491 ILE A C 1
ATOM 632 O O . ILE A 1 81 ? 63.700 -4.185 43.170 1.00 40.24 491 ILE A O 1
ATOM 637 N N . ARG A 1 82 ? 65.634 -3.976 44.322 1.00 39.19 492 ARG A N 1
ATOM 638 C CA . ARG A 1 82 ? 66.352 -3.404 43.220 1.00 47.73 492 ARG A CA 1
ATOM 639 C C . ARG A 1 82 ? 66.384 -4.369 42.037 1.00 51.25 492 ARG A C 1
ATOM 640 O O . ARG A 1 82 ? 66.075 -3.958 40.919 1.00 50.31 492 ARG A O 1
ATOM 648 N N . GLU A 1 83 ? 66.733 -5.635 42.282 1.00 52.52 493 GLU A N 1
ATOM 649 C CA . GLU A 1 83 ? 66.869 -6.626 41.198 1.00 49.50 493 GLU A CA 1
ATOM 650 C C . GLU A 1 83 ? 65.575 -6.928 40.505 1.00 47.55 493 GLU A C 1
ATOM 651 O O . GLU A 1 83 ? 65.557 -7.017 39.284 1.00 46.46 493 GLU A O 1
ATOM 657 N N . GLN A 1 84 ? 64.486 -7.062 41.248 1.00 48.18 494 GLN A N 1
ATOM 658 C CA . GLN A 1 84 ? 63.172 -7.158 40.599 1.00 51.98 494 GLN A CA 1
ATOM 659 C C . GLN A 1 84 ? 62.902 -5.971 39.664 1.00 60.73 494 GLN A C 1
ATOM 660 O O . GLN A 1 84 ? 62.355 -6.161 38.576 1.00 55.71 494 GLN A O 1
ATOM 666 N N . ARG A 1 85 ? 63.272 -4.759 40.110 1.00 59.76 495 ARG A N 1
ATOM 667 C CA . ARG A 1 85 ? 62.997 -3.540 39.359 1.00 58.81 495 ARG A CA 1
ATOM 668 C C . ARG A 1 85 ? 63.939 -3.383 38.194 1.00 57.87 495 ARG A C 1
ATOM 669 O O . ARG A 1 85 ? 63.490 -2.994 37.133 1.00 63.58 495 ARG A O 1
ATOM 677 N N . GLU A 1 86 ? 65.225 -3.686 38.385 1.00 57.76 496 GLU A N 1
ATOM 678 C CA . GLU A 1 86 ? 66.190 -3.755 37.275 1.00 59.67 496 GLU A CA 1
ATOM 679 C C . GLU A 1 86 ? 65.811 -4.753 36.181 1.00 67.87 496 GLU A C 1
ATOM 680 O O . GLU A 1 86 ? 66.057 -4.476 35.003 1.00 66.58 496 GLU A O 1
ATOM 686 N N . GLU A 1 87 ? 65.234 -5.898 36.561 1.00 62.64 497 GLU A N 1
ATOM 687 C CA . GLU A 1 87 ? 64.746 -6.852 35.578 1.00 67.82 497 GLU A CA 1
ATOM 688 C C . GLU A 1 87 ? 63.516 -6.313 34.842 1.00 68.89 497 GLU A C 1
ATOM 689 O O . GLU A 1 87 ? 63.298 -6.638 33.676 1.00 68.45 497 GLU A O 1
ATOM 695 N N . TRP A 1 88 ? 62.701 -5.523 35.521 1.00 69.43 498 TRP A N 1
ATOM 696 C CA . TRP A 1 88 ? 61.525 -4.938 34.882 1.00 74.43 498 TRP A CA 1
ATOM 697 C C . TRP A 1 88 ? 61.898 -3.911 33.791 1.00 72.89 498 TRP A C 1
ATOM 698 O O . TRP A 1 88 ? 61.289 -3.901 32.724 1.00 65.72 498 TRP A O 1
ATOM 709 N N . ILE A 1 89 ? 62.887 -3.054 34.042 1.00 72.45 499 ILE A N 1
ATOM 710 C CA . ILE A 1 89 ? 63.236 -2.025 33.042 1.00 76.71 499 ILE A CA 1
ATOM 711 C C . ILE A 1 89 ? 63.665 -2.668 31.714 1.00 75.16 499 ILE A C 1
ATOM 712 O O . ILE A 1 89 ? 63.395 -2.102 30.636 1.00 71.38 499 ILE A O 1
ATOM 717 N N . ARG A 1 90 ? 64.298 -3.845 31.815 1.00 65.65 500 ARG A N 1
ATOM 718 C CA . ARG A 1 90 ? 64.667 -4.647 30.654 1.00 69.93 500 ARG A CA 1
ATOM 719 C C . ARG A 1 90 ? 63.464 -5.375 30.058 1.00 64.65 500 ARG A C 1
ATOM 720 O O . ARG A 1 90 ? 63.107 -5.148 28.908 1.00 60.61 500 ARG A O 1
ATOM 728 N N . SER A 1 91 ? 62.820 -6.221 30.842 1.00 67.75 501 SER A N 1
ATOM 729 C CA . SER A 1 91 ? 61.799 -7.123 30.292 1.00 69.00 501 SER A CA 1
ATOM 730 C C . SER A 1 91 ? 60.490 -6.397 29.979 1.00 70.05 501 SER A C 1
ATOM 731 O O . SER A 1 91 ? 59.783 -6.763 29.051 1.00 69.56 501 SER A O 1
ATOM 734 N N . GLY A 1 92 ? 60.165 -5.378 30.768 1.00 77.05 502 GLY A N 1
ATOM 735 C CA . GLY A 1 92 ? 58.866 -4.713 30.689 1.00 78.02 502 GLY A CA 1
ATOM 736 C C . GLY A 1 92 ? 57.711 -5.584 31.153 1.00 83.44 502 GLY A C 1
ATOM 737 O O . GLY A 1 92 ? 56.553 -5.168 31.044 1.00 78.84 502 GLY A O 1
ATOM 738 N N . SER A 1 93 ? 58.017 -6.767 31.707 1.00 84.37 503 SER A N 1
ATOM 739 C CA . SER A 1 93 ? 56.996 -7.776 32.050 1.00 93.72 503 SER A CA 1
ATOM 740 C C . SER A 1 93 ? 56.425 -7.615 33.476 1.00 100.31 503 SER A C 1
ATOM 741 O O . SER A 1 93 ? 57.127 -7.207 34.418 1.00 96.79 503 SER A O 1
ATOM 743 N N . SER A 1 94 ? 55.143 -7.950 33.623 1.00 101.85 504 SER A N 1
ATOM 744 C CA . SER A 1 94 ? 54.526 -8.111 34.944 1.00 94.53 504 SER A CA 1
ATOM 745 C C . SER A 1 94 ? 55.208 -9.270 35.707 1.00 98.13 504 SER A C 1
ATOM 746 O O . SER A 1 94 ? 55.333 -9.210 36.929 1.00 96.27 504 SER A O 1
ATOM 748 N N . GLN A 1 95 ? 55.674 -10.298 34.984 1.00 99.56 505 GLN A N 1
ATOM 749 C CA . GLN A 1 95 ? 56.414 -11.424 35.587 1.00 97.35 505 GLN A CA 1
ATOM 750 C C . GLN A 1 95 ? 57.712 -10.999 36.312 1.00 98.45 505 GLN A C 1
ATOM 751 O O . GLN A 1 95 ? 58.046 -11.570 37.349 1.00 92.87 505 GLN A O 1
ATOM 753 N N . SER A 1 96 ? 58.416 -9.990 35.784 1.00 103.98 506 SER A N 1
ATOM 754 C CA . SER A 1 96 ? 59.648 -9.455 36.416 1.00 101.07 506 SER A CA 1
ATOM 755 C C . SER A 1 96 ? 59.426 -8.665 37.734 1.00 97.76 506 SER A C 1
ATOM 756 O O . SER A 1 96 ? 60.399 -8.336 38.427 1.00 84.97 506 SER A O 1
ATOM 758 N N . LEU A 1 97 ? 58.160 -8.380 38.070 1.00 98.08 507 LEU A N 1
ATOM 759 C CA . LEU A 1 97 ? 57.770 -7.574 39.238 1.00 91.43 507 LEU A CA 1
ATOM 760 C C . LEU A 1 97 ? 56.598 -8.256 40.022 1.00 86.38 507 LEU A C 1
ATOM 761 O O . LEU A 1 97 ? 55.487 -7.700 40.124 1.00 71.69 507 LEU A O 1
ATOM 766 N N . PRO A 1 98 ? 56.860 -9.463 40.607 1.00 90.46 508 PRO A N 1
ATOM 767 C CA . PRO A 1 98 ? 55.788 -10.316 41.194 1.00 87.57 508 PRO A CA 1
ATOM 768 C C . PRO A 1 98 ? 54.896 -9.701 42.311 1.00 89.32 508 PRO A C 1
ATOM 769 O O . PRO A 1 98 ? 53.738 -10.110 42.440 1.00 92.26 508 PRO A O 1
ATOM 773 N N . GLY A 1 99 ? 55.408 -8.734 43.081 1.00 83.13 509 GLY A N 1
ATOM 774 C CA . GLY A 1 99 ? 54.757 -8.296 44.330 1.00 86.05 509 GLY A CA 1
ATOM 775 C C . GLY A 1 99 ? 55.385 -9.056 45.505 1.00 80.61 509 GLY A C 1
ATOM 776 O O . GLY A 1 99 ? 55.765 -10.229 45.355 1.00 78.52 509 GLY A O 1
ATOM 777 N N . VAL A 1 100 ? 55.529 -8.384 46.653 1.00 65.66 510 VAL A N 1
ATOM 778 C CA . VAL A 1 100 ? 56.338 -8.905 47.770 1.00 56.14 510 VAL A CA 1
ATOM 779 C C . VAL A 1 100 ? 55.439 -9.143 48.987 1.00 50.20 510 VAL A C 1
ATOM 780 O O . VAL A 1 100 ? 54.989 -8.207 49.605 1.00 49.71 510 VAL A O 1
ATOM 784 N N . PRO A 1 101 ? 55.128 -10.408 49.292 1.00 49.33 511 PRO A N 1
ATOM 785 C CA . PRO A 1 101 ? 54.351 -10.668 50.498 1.00 50.58 511 PRO A CA 1
ATOM 786 C C . PRO A 1 101 ? 55.181 -10.357 51.752 1.00 47.57 511 PRO A C 1
ATOM 787 O O . PRO A 1 101 ? 56.375 -10.678 51.801 1.00 46.93 511 PRO A O 1
ATOM 791 N N . VAL A 1 102 ? 54.554 -9.712 52.725 1.00 42.93 512 VAL A N 1
ATOM 792 C CA . VAL A 1 102 ? 55.181 -9.450 54.026 1.00 42.85 512 VAL A CA 1
ATOM 793 C C . VAL A 1 102 ? 54.176 -9.721 55.129 1.00 41.92 512 VAL A C 1
ATOM 794 O O . VAL A 1 102 ? 52.960 -9.802 54.873 1.00 42.62 512 VAL A O 1
ATOM 798 N N . TYR A 1 103 ? 54.679 -9.844 56.356 1.00 39.88 513 TYR A N 1
ATOM 799 C CA . TYR A 1 103 ? 53.802 -9.854 57.534 1.00 37.55 513 TYR A CA 1
ATOM 800 C C . TYR A 1 103 ? 54.172 -8.698 58.429 1.00 33.98 513 TYR A C 1
ATOM 801 O O . TYR A 1 103 ? 55.367 -8.408 58.596 1.00 34.76 513 TYR A O 1
ATOM 810 N N . ILE A 1 104 ? 53.165 -8.052 59.010 1.00 33.22 514 ILE A N 1
ATOM 811 C CA . ILE A 1 104 ? 53.399 -6.963 59.954 1.00 34.68 514 ILE A CA 1
ATOM 812 C C . ILE A 1 104 ? 52.791 -7.216 61.308 1.00 34.85 514 ILE A C 1
ATOM 813 O O . ILE A 1 104 ? 51.724 -7.800 61.423 1.00 35.96 514 ILE A O 1
ATOM 818 N N . ASP A 1 105 ? 53.510 -6.753 62.327 1.00 33.80 515 ASP A N 1
ATOM 819 C CA . ASP A 1 105 ? 53.143 -6.899 63.726 1.00 30.53 515 ASP A CA 1
ATOM 820 C C . ASP A 1 105 ? 53.251 -5.513 64.343 1.00 28.96 515 ASP A C 1
ATOM 821 O O . ASP A 1 105 ? 54.353 -4.918 64.415 1.00 31.36 515 ASP A O 1
ATOM 826 N N . GLY A 1 106 ? 52.124 -4.984 64.764 1.00 29.00 516 GLY A N 1
ATOM 827 C CA . GLY A 1 106 ? 52.076 -3.631 65.305 1.00 31.07 516 GLY A CA 1
ATOM 828 C C . GLY A 1 106 ? 50.666 -3.125 65.457 1.00 31.98 516 GLY A C 1
ATOM 829 O O . GLY A 1 106 ? 49.723 -3.883 65.248 1.00 32.23 516 GLY A O 1
ATOM 830 N N . PRO A 1 107 ? 50.488 -1.852 65.812 1.00 32.18 517 PRO A N 1
ATOM 831 C CA . PRO A 1 107 ? 51.555 -0.897 66.079 1.00 33.31 517 PRO A CA 1
ATOM 832 C C . PRO A 1 107 ? 52.103 -1.019 67.495 1.00 32.48 517 PRO A C 1
ATOM 833 O O . PRO A 1 107 ? 51.419 -1.530 68.373 1.00 32.49 517 PRO A O 1
ATOM 837 N N . TYR A 1 108 ? 53.327 -0.529 67.681 1.00 30.97 518 TYR A N 1
ATOM 838 C CA . TYR A 1 108 ? 53.991 -0.426 68.974 1.00 31.10 518 TYR A CA 1
ATOM 839 C C . TYR A 1 108 ? 54.239 1.066 69.240 1.00 31.33 518 TYR A C 1
ATOM 840 O O . TYR A 1 108 ? 54.714 1.765 68.390 1.00 29.37 518 TYR A O 1
ATOM 849 N N . GLY A 1 109 ? 53.917 1.520 70.442 1.00 29.65 519 GLY A N 1
ATOM 850 C CA . GLY A 1 109 ? 54.022 2.906 70.808 1.00 29.10 519 GLY A CA 1
ATOM 851 C C . GLY A 1 109 ? 55.366 3.359 71.298 1.00 28.81 519 GLY A C 1
ATOM 852 O O . GLY A 1 109 ? 56.209 2.563 71.656 1.00 27.24 519 GLY A O 1
ATOM 853 N N . THR A 1 110 ? 55.536 4.672 71.286 1.00 31.63 520 THR A N 1
ATOM 854 C CA . THR A 1 110 ? 56.711 5.396 71.793 1.00 31.23 520 THR A CA 1
ATOM 855 C C . THR A 1 110 ? 56.273 6.692 72.466 1.00 32.23 520 THR A C 1
ATOM 856 O O . THR A 1 110 ? 55.168 7.228 72.231 1.00 30.66 520 THR A O 1
ATOM 860 N N . PRO A 1 111 ? 57.139 7.205 73.334 1.00 34.61 521 PRO A N 1
ATOM 861 C CA . PRO A 1 111 ? 56.801 8.415 74.083 1.00 37.27 521 PRO A CA 1
ATOM 862 C C . PRO A 1 111 ? 56.735 9.713 73.221 1.00 33.59 521 PRO A C 1
ATOM 863 O O . PRO A 1 111 ? 56.119 10.683 73.606 1.00 30.37 521 PRO A O 1
ATOM 867 N N . SER A 1 112 ? 57.309 9.688 72.036 1.00 32.85 522 SER A N 1
ATOM 868 C CA . SER A 1 112 ? 57.256 10.828 71.117 1.00 34.58 522 SER A CA 1
ATOM 869 C C . SER A 1 112 ? 55.864 11.252 70.722 1.00 35.15 522 SER A C 1
ATOM 870 O O . SER A 1 112 ? 55.634 12.406 70.386 1.00 31.69 522 SER A O 1
ATOM 873 N N . THR A 1 113 ? 54.930 10.320 70.759 1.00 32.58 523 THR A N 1
ATOM 874 C CA . THR A 1 113 ? 53.587 10.652 70.457 1.00 34.09 523 THR A CA 1
ATOM 875 C C . THR A 1 113 ? 53.016 11.698 71.412 1.00 36.05 523 THR A C 1
ATOM 876 O O . THR A 1 113 ? 52.109 12.427 71.037 1.00 34.26 523 THR A O 1
ATOM 880 N N . HIS A 1 114 ? 53.573 11.801 72.624 1.00 36.13 524 HIS A N 1
ATOM 881 C CA . HIS A 1 114 ? 53.161 12.816 73.572 1.00 34.70 524 HIS A CA 1
ATOM 882 C C . HIS A 1 114 ? 53.467 14.251 73.123 1.00 37.36 524 HIS A C 1
ATOM 883 O O . HIS A 1 114 ? 53.012 15.209 73.767 1.00 35.55 524 HIS A O 1
ATOM 890 N N . ILE A 1 115 ? 54.202 14.416 72.024 1.00 33.99 525 ILE A N 1
ATOM 891 C CA . ILE A 1 115 ? 54.319 15.724 71.376 1.00 38.56 525 ILE A CA 1
ATOM 892 C C . ILE A 1 115 ? 52.978 16.420 71.168 1.00 37.32 525 ILE A C 1
ATOM 893 O O . ILE A 1 115 ? 52.900 17.623 71.375 1.00 35.44 525 ILE A O 1
ATOM 898 N N . PHE A 1 116 ? 51.937 15.665 70.824 1.00 35.99 526 PHE A N 1
ATOM 899 C CA . PHE A 1 116 ? 50.622 16.243 70.551 1.00 42.82 526 PHE A CA 1
ATOM 900 C C . PHE A 1 116 ? 49.941 16.837 71.787 1.00 44.74 526 PHE A C 1
ATOM 901 O O . PHE A 1 116 ? 49.056 17.646 71.643 1.00 51.59 526 PHE A O 1
ATOM 909 N N . GLU A 1 117 ? 50.371 16.457 72.978 1.00 45.64 527 GLU A N 1
ATOM 910 C CA . GLU A 1 117 ? 49.865 17.042 74.204 1.00 44.87 527 GLU A CA 1
ATOM 911 C C . GLU A 1 117 ? 50.855 18.016 74.843 1.00 42.70 527 GLU A C 1
ATOM 912 O O . GLU A 1 117 ? 50.619 18.462 75.950 1.00 40.54 527 GLU A O 1
ATOM 918 N N . SER A 1 118 ? 51.947 18.347 74.158 1.00 42.07 528 SER A N 1
ATOM 919 C CA . SER A 1 118 ? 52.908 19.333 74.654 1.00 38.94 528 SER A CA 1
ATOM 920 C C . SER A 1 118 ? 52.581 20.731 74.117 1.00 37.44 528 SER A C 1
ATOM 921 O O . SER A 1 118 ? 51.899 20.885 73.091 1.00 36.90 528 SER A O 1
ATOM 924 N N . LYS A 1 119 ? 53.114 21.740 74.793 1.00 36.92 529 LYS A N 1
ATOM 925 C CA . LYS A 1 119 ? 52.954 23.138 74.383 1.00 39.23 529 LYS A CA 1
ATOM 926 C C . LYS A 1 119 ? 54.106 23.538 73.469 1.00 35.08 529 LYS A C 1
ATOM 927 O O . LYS A 1 119 ? 53.897 24.126 72.409 1.00 34.43 529 LYS A O 1
ATOM 933 N N . TYR A 1 120 ? 55.323 23.272 73.937 1.00 32.50 530 TYR A N 1
ATOM 934 C CA . TYR A 1 120 ? 56.553 23.550 73.209 1.00 33.97 530 TYR A CA 1
ATOM 935 C C . TYR A 1 120 ? 57.401 22.272 73.142 1.00 33.16 530 TYR A C 1
ATOM 936 O O . TYR A 1 120 ? 57.605 21.591 74.151 1.00 33.72 530 TYR A O 1
ATOM 945 N N . ALA A 1 121 ? 57.898 21.951 71.956 1.00 31.93 531 ALA A N 1
ATOM 946 C CA . ALA A 1 121 ? 58.699 20.749 71.750 1.00 31.23 531 ALA A CA 1
ATOM 947 C C . ALA A 1 121 ? 59.969 21.004 70.955 1.00 30.80 531 ALA A C 1
ATOM 948 O O . ALA A 1 121 ? 59.978 21.776 69.995 1.00 30.74 531 ALA A O 1
ATOM 950 N N . ILE A 1 122 ? 61.049 20.374 71.396 1.00 30.24 532 ILE A N 1
ATOM 951 C CA . ILE A 1 122 ? 62.268 20.221 70.613 1.00 31.25 532 ILE A CA 1
ATOM 952 C C . ILE A 1 122 ? 62.342 18.784 70.055 1.00 30.13 532 ILE A C 1
ATOM 953 O O . ILE A 1 122 ? 62.202 17.819 70.814 1.00 32.20 532 ILE A O 1
ATOM 958 N N . LEU A 1 123 ? 62.562 18.648 68.749 1.00 28.48 533 LEU A N 1
ATOM 959 C CA . LEU A 1 123 ? 62.715 17.354 68.088 1.00 27.79 533 LEU A CA 1
ATOM 960 C C . LEU A 1 123 ? 64.101 17.289 67.512 1.00 26.76 533 LEU A C 1
ATOM 961 O O . LEU A 1 123 ? 64.436 18.101 66.658 1.00 28.03 533 LEU A O 1
ATOM 966 N N . ILE A 1 124 ? 64.915 16.344 67.997 1.00 26.22 534 ILE A N 1
ATOM 967 C CA . ILE A 1 124 ? 66.316 16.187 67.566 1.00 28.06 534 ILE A CA 1
ATOM 968 C C . ILE A 1 124 ? 66.549 14.775 66.986 1.00 30.16 534 ILE A C 1
ATOM 969 O O . ILE A 1 124 ? 66.229 13.774 67.606 1.00 30.38 534 ILE A O 1
ATOM 974 N N . CYS A 1 125 ? 67.033 14.715 65.755 1.00 28.90 535 CYS A N 1
ATOM 975 C CA . CYS A 1 125 ? 67.273 13.444 65.091 1.00 30.62 535 CYS A CA 1
ATOM 976 C C . CYS A 1 125 ? 68.554 13.409 64.278 1.00 32.05 535 CYS A C 1
ATOM 977 O O . CYS A 1 125 ? 69.069 14.447 63.857 1.00 31.61 535 CYS A O 1
ATOM 980 N N . ALA A 1 126 ? 69.075 12.194 64.095 1.00 30.56 536 ALA A N 1
ATOM 981 C CA . ALA A 1 126 ? 70.270 11.973 63.279 1.00 29.45 536 ALA A CA 1
ATOM 982 C C . ALA A 1 126 ? 70.008 10.869 62.275 1.00 30.44 536 ALA A C 1
ATOM 983 O O . ALA A 1 126 ? 69.480 9.810 62.624 1.00 30.32 536 ALA A O 1
ATOM 985 N N . GLY A 1 127 ? 70.331 11.136 61.013 1.00 29.64 537 GLY A N 1
ATOM 986 C CA . GLY A 1 127 ? 70.240 10.125 59.979 1.00 27.44 537 GLY A CA 1
ATOM 987 C C . GLY A 1 127 ? 68.822 9.626 59.862 1.00 28.65 537 GLY A C 1
ATOM 988 O O . GLY A 1 127 ? 67.856 10.404 59.860 1.00 27.60 537 GLY A O 1
ATOM 989 N N . ILE A 1 128 ? 68.699 8.304 59.782 1.00 28.17 538 ILE A N 1
ATOM 990 C CA . ILE A 1 128 ? 67.407 7.624 59.613 1.00 26.50 538 ILE A CA 1
ATOM 991 C C . ILE A 1 128 ? 66.567 7.747 60.883 1.00 24.76 538 ILE A C 1
ATOM 992 O O . ILE A 1 128 ? 65.381 7.452 60.866 1.00 27.10 538 ILE A O 1
ATOM 997 N N . GLY A 1 129 ? 67.160 8.239 61.960 1.00 24.09 539 GLY A N 1
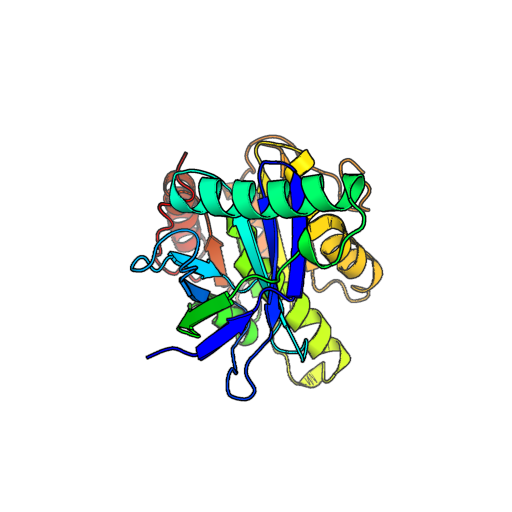ATOM 998 C CA . GLY A 1 129 ? 66.417 8.648 63.166 1.00 25.85 539 GLY A CA 1
ATOM 999 C C . GLY A 1 129 ? 65.297 9.648 62.967 1.00 26.28 539 GLY A C 1
ATOM 1000 O O . GLY A 1 129 ? 64.447 9.847 63.871 1.00 24.45 539 GLY A O 1
ATOM 1001 N N . VAL A 1 130 ? 65.317 10.318 61.807 1.00 26.01 540 VAL A N 1
ATOM 1002 C CA . VAL A 1 130 ? 64.252 11.209 61.408 1.00 26.63 540 VAL A CA 1
ATOM 1003 C C . VAL A 1 130 ? 62.857 10.598 61.259 1.00 26.18 540 VAL A C 1
ATOM 1004 O O . VAL A 1 130 ? 61.857 11.317 61.321 1.00 26.45 540 VAL A O 1
ATOM 1008 N N . THR A 1 131 ? 62.754 9.293 61.035 1.00 25.92 541 THR A N 1
ATOM 1009 C CA . THR A 1 131 ? 61.485 8.709 60.607 1.00 23.93 541 THR A CA 1
ATOM 1010 C C . THR A 1 131 ? 60.292 8.924 61.540 1.00 24.47 541 THR A C 1
ATOM 1011 O O . THR A 1 131 ? 59.189 9.192 61.053 1.00 26.98 541 THR A O 1
ATOM 1015 N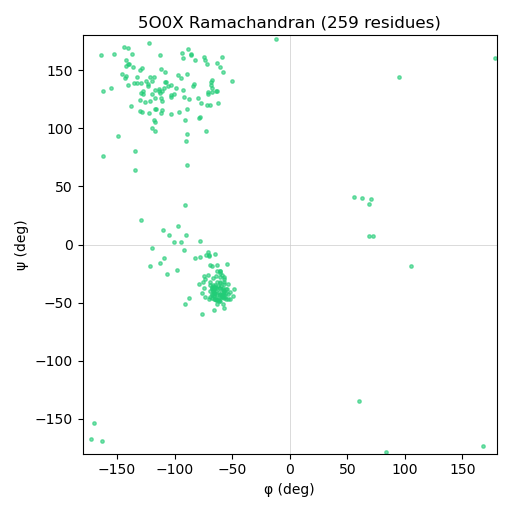 N . PRO A 1 132 ? 60.461 8.782 62.876 1.00 24.16 542 PRO A N 1
ATOM 1016 C CA . PRO A 1 132 ? 59.269 9.065 63.694 1.00 25.73 542 PRO A CA 1
ATOM 1017 C C . PRO A 1 132 ? 58.813 10.507 63.556 1.00 26.66 542 PRO A C 1
ATOM 1018 O O . PRO A 1 132 ? 57.628 10.793 63.628 1.00 23.74 542 PRO A O 1
ATOM 1022 N N . PHE A 1 133 ? 59.764 11.410 63.415 1.00 28.44 543 PHE A N 1
ATOM 1023 C CA . PHE A 1 133 ? 59.436 12.826 63.299 1.00 29.33 543 PHE A CA 1
ATOM 1024 C C . PHE A 1 133 ? 58.871 13.152 61.929 1.00 30.06 543 PHE A C 1
ATOM 1025 O O . PHE A 1 133 ? 58.027 14.018 61.836 1.00 30.57 543 PHE A O 1
ATOM 1033 N N . ALA A 1 134 ? 59.224 12.392 60.898 1.00 29.18 544 ALA A N 1
ATOM 1034 C CA . ALA A 1 134 ? 58.542 12.548 59.602 1.00 30.97 544 ALA A CA 1
ATOM 1035 C C . ALA A 1 134 ? 57.050 12.280 59.748 1.00 31.74 544 ALA A C 1
ATOM 1036 O O . ALA A 1 134 ? 56.233 13.067 59.278 1.00 30.06 544 ALA A O 1
ATOM 1038 N N . SER A 1 135 ? 56.700 11.201 60.452 1.00 30.43 545 SER A N 1
ATOM 1039 C CA . SER A 1 135 ? 55.316 10.849 60.664 1.00 30.98 545 SER A CA 1
ATOM 1040 C C . SER A 1 135 ? 54.612 11.946 61.455 1.00 34.02 545 SER A C 1
ATOM 1041 O O . SER A 1 135 ? 53.502 12.376 61.110 1.00 35.56 545 SER A O 1
ATOM 1044 N N . ILE A 1 136 ? 55.267 12.379 62.519 1.00 31.49 546 ILE A N 1
ATOM 1045 C CA . ILE A 1 136 ? 54.715 13.369 63.408 1.00 33.38 546 ILE A CA 1
ATOM 1046 C C . ILE A 1 136 ? 54.507 14.724 62.703 1.00 33.21 546 ILE A C 1
ATOM 1047 O O . ILE A 1 136 ? 53.463 15.314 62.868 1.00 31.62 546 ILE A O 1
ATOM 1052 N N . LEU A 1 137 ? 55.498 15.212 61.964 1.00 33.55 547 LEU A N 1
ATOM 1053 C CA . LEU A 1 137 ? 55.337 16.471 61.250 1.00 36.47 547 LEU A CA 1
ATOM 1054 C C . LEU A 1 137 ? 54.157 16.421 60.249 1.00 39.45 547 LEU A C 1
ATOM 1055 O O . LEU A 1 137 ? 53.372 17.366 60.172 1.00 41.37 547 LEU A O 1
ATOM 1060 N N . LYS A 1 138 ? 54.020 15.329 59.506 1.00 39.43 548 LYS A N 1
ATOM 1061 C CA . LYS A 1 138 ? 52.872 15.184 58.623 1.00 40.22 548 LYS A CA 1
ATOM 1062 C C . LYS A 1 138 ? 51.539 15.206 59.339 1.00 41.49 548 LYS A C 1
ATOM 1063 O O . LYS A 1 1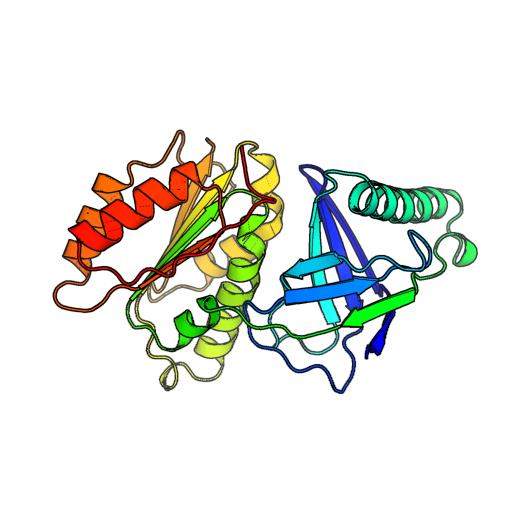38 ? 50.569 15.795 58.862 1.00 41.51 548 LYS A O 1
ATOM 1069 N N . SER A 1 139 ? 51.475 14.517 60.460 1.00 40.40 549 SER A N 1
ATOM 1070 C CA . SER A 1 139 ? 50.242 14.438 61.178 1.00 40.35 549 SER A CA 1
ATOM 1071 C C . SER A 1 139 ? 49.882 15.820 61.753 1.00 43.45 549 SER A C 1
ATOM 1072 O O . SER A 1 139 ? 48.717 16.183 61.786 1.00 42.88 549 SER A O 1
ATOM 1075 N N . ILE A 1 140 ? 50.876 16.583 62.197 1.00 41.22 550 ILE A N 1
ATOM 1076 C CA . ILE A 1 140 ? 50.623 17.941 62.663 1.00 42.30 550 ILE A CA 1
ATOM 1077 C C . ILE A 1 140 ? 49.955 18.784 61.548 1.00 44.07 550 ILE A C 1
ATOM 1078 O O . ILE A 1 140 ? 48.992 19.490 61.805 1.00 45.49 550 ILE A O 1
ATOM 1083 N N . LEU A 1 141 ? 50.460 18.689 60.328 1.00 43.84 551 LEU A N 1
ATOM 1084 C CA . LEU A 1 141 ? 49.874 19.381 59.199 1.00 46.55 551 LEU A CA 1
ATOM 1085 C C . LEU A 1 141 ? 48.423 18.990 58.986 1.00 54.63 551 LEU A C 1
ATOM 1086 O O . LEU A 1 141 ? 47.575 19.879 58.880 1.00 61.09 551 LEU A O 1
ATOM 1091 N N . HIS A 1 142 ? 48.133 17.682 58.930 1.00 57.44 552 HIS A N 1
ATOM 1092 C CA . HIS A 1 142 ? 46.754 17.206 58.808 1.00 54.59 552 HIS A CA 1
ATOM 1093 C C . HIS A 1 142 ? 45.865 17.789 59.909 1.00 57.17 552 HIS A C 1
ATOM 1094 O O . HIS A 1 142 ? 44.783 18.282 59.635 1.00 57.08 552 HIS A O 1
ATOM 1101 N N . ARG A 1 143 ? 46.336 17.739 61.147 1.00 55.08 553 ARG A N 1
ATOM 1102 C CA . ARG A 1 143 ? 45.530 18.152 62.285 1.00 57.50 553 ARG A CA 1
ATOM 1103 C C . ARG A 1 143 ? 45.226 19.652 62.333 1.00 62.64 553 ARG A C 1
ATOM 1104 O O . ARG A 1 143 ? 44.134 20.036 62.744 1.00 59.28 553 ARG A O 1
ATOM 1112 N N . ASN A 1 144 ? 46.194 20.484 61.962 1.00 65.00 554 ASN A N 1
ATOM 1113 C CA . ASN A 1 144 ? 45.996 21.941 61.959 1.00 73.11 554 ASN A CA 1
ATOM 1114 C C . ASN A 1 144 ? 45.032 22.382 60.873 1.00 75.78 554 ASN A C 1
ATOM 1115 O O . ASN A 1 144 ? 44.279 23.332 61.058 1.00 74.64 554 ASN A O 1
ATOM 1120 N N . GLN A 1 145 ? 45.079 21.691 59.744 1.00 78.12 555 GLN A N 1
ATOM 1121 C CA . GLN A 1 145 ? 44.153 21.930 58.650 1.00 82.71 555 GLN A CA 1
ATOM 1122 C C . GLN A 1 145 ? 42.736 21.471 59.007 1.00 82.25 555 GLN A C 1
ATOM 1123 O O . GLN A 1 145 ? 41.789 22.207 58.800 1.00 82.87 555 GLN A O 1
ATOM 1129 N N . GLN A 1 146 ? 42.598 20.270 59.558 1.00 87.34 556 GLN A N 1
ATOM 1130 C CA . GLN A 1 146 ? 41.280 19.718 59.899 1.00 84.52 556 GLN A CA 1
ATOM 1131 C C . GLN A 1 146 ? 40.630 20.346 61.132 1.00 84.32 556 GLN A C 1
ATOM 1132 O O . GLN A 1 146 ? 39.419 20.509 61.154 1.00 96.92 556 GLN A O 1
ATOM 1138 N N . ASN A 1 147 ? 41.408 20.676 62.159 1.00 81.99 557 ASN A N 1
ATOM 1139 C CA . ASN A 1 147 ? 40.845 21.202 63.406 1.00 81.04 557 ASN A CA 1
ATOM 1140 C C . ASN A 1 147 ? 41.924 21.912 64.269 1.00 84.09 557 ASN A C 1
ATOM 1141 O O . ASN A 1 147 ? 42.384 21.359 65.280 1.00 84.85 557 ASN A O 1
ATOM 1146 N N . PRO A 1 148 ? 42.313 23.149 63.886 1.00 85.97 558 PRO A N 1
ATOM 1147 C CA . PRO A 1 148 ? 43.409 23.864 64.585 1.00 92.43 558 PRO A CA 1
ATOM 1148 C C . PRO A 1 148 ? 43.153 24.143 66.078 1.00 99.48 558 PRO A C 1
ATOM 1149 O O . PRO A 1 148 ? 44.093 24.130 66.886 1.00 99.46 558 PRO A O 1
ATOM 1153 N N . ALA A 1 149 ? 41.890 24.377 66.428 1.00 103.07 559 ALA A N 1
ATOM 1154 C CA . ALA A 1 149 ? 41.476 24.568 67.824 1.00 106.85 559 ALA A CA 1
ATOM 1155 C C . ALA A 1 149 ? 41.883 23.419 68.751 1.00 101.06 559 ALA A C 1
ATOM 1156 O O . ALA A 1 149 ? 42.278 23.656 69.888 1.00 100.23 559 ALA A O 1
ATOM 1158 N N . LYS A 1 150 ? 41.795 22.186 68.256 1.00 96.96 560 LYS A N 1
ATOM 1159 C CA . LYS A 1 150 ? 42.029 20.998 69.073 1.00 92.42 560 LYS A CA 1
ATOM 1160 C C . LYS A 1 150 ? 43.509 20.641 69.357 1.00 93.24 560 LYS A C 1
ATOM 1161 O O . LYS A 1 150 ? 43.753 19.606 69.990 1.00 97.08 560 LYS A O 1
ATOM 1163 N N . MET A 1 151 ? 44.486 21.451 68.915 1.00 84.79 561 MET A N 1
ATOM 1164 C CA . MET A 1 151 ? 45.906 21.148 69.196 1.00 76.93 561 MET A CA 1
ATOM 1165 C C . MET A 1 151 ? 46.657 22.166 70.075 1.00 65.20 561 MET A C 1
ATOM 1166 O O . MET A 1 151 ? 46.874 23.289 69.652 1.00 68.91 561 MET A O 1
ATOM 1171 N N . PRO A 1 152 ? 47.125 21.742 71.271 1.00 55.02 562 PRO A N 1
ATOM 1172 C CA . PRO A 1 152 ? 47.831 22.597 72.243 1.00 50.83 562 PRO A CA 1
ATOM 1173 C C . PRO A 1 152 ? 49.256 23.019 71.914 1.00 45.20 562 PRO A C 1
ATOM 1174 O O . PRO A 1 152 ? 49.821 23.826 72.640 1.00 44.89 562 PRO A O 1
ATOM 1178 N N . LEU A 1 153 ? 49.827 22.449 70.864 1.00 42.15 563 LEU A N 1
ATOM 1179 C CA . LEU A 1 153 ? 51.221 22.621 70.504 1.00 41.53 563 LEU A CA 1
ATOM 1180 C C . LEU A 1 153 ? 51.395 23.968 69.854 1.00 39.19 563 LEU A C 1
ATOM 1181 O O . LEU A 1 153 ? 50.725 24.264 68.893 1.00 40.62 563 LEU A O 1
ATOM 1186 N N . LYS A 1 154 ? 52.252 24.810 70.419 1.00 39.12 564 LYS A N 1
ATOM 1187 C CA . LYS A 1 154 ? 52.423 26.205 69.963 1.00 39.14 564 LYS A CA 1
ATOM 1188 C C . LYS A 1 154 ? 53.720 26.424 69.200 1.00 38.99 564 LYS A C 1
ATOM 1189 O O . LYS A 1 154 ? 53.830 27.385 68.436 1.00 37.36 564 LYS A O 1
ATOM 1195 N N . LYS A 1 155 ? 54.734 25.592 69.448 1.00 36.93 565 LYS A N 1
ATOM 1196 C CA . LYS A 1 155 ? 56.013 25.727 68.755 1.00 36.14 565 LYS A CA 1
ATOM 1197 C C . LYS A 1 155 ? 56.764 24.397 68.706 1.00 36.42 565 LYS A C 1
ATOM 1198 O O . LYS A 1 155 ? 56.863 23.695 69.714 1.00 33.07 565 LYS A O 1
ATOM 1204 N N . VAL A 1 156 ? 57.292 24.081 67.524 1.00 35.78 566 VAL A N 1
ATOM 1205 C CA . VAL A 1 156 ? 58.088 22.896 67.277 1.00 35.03 566 VAL A CA 1
ATOM 1206 C C . VAL A 1 156 ? 59.457 23.306 66.736 1.00 31.94 566 VAL A C 1
ATOM 1207 O O . VAL A 1 156 ? 59.554 23.817 65.635 1.00 34.09 566 VAL A O 1
ATOM 1211 N N . HIS A 1 157 ? 60.498 23.067 67.519 1.00 30.73 567 HIS A N 1
ATOM 1212 C CA . HIS A 1 157 ? 61.868 23.246 67.114 1.00 31.59 567 HIS A CA 1
ATOM 1213 C C . HIS A 1 157 ? 62.421 21.886 66.653 1.00 34.53 567 HIS A C 1
ATOM 1214 O O . HIS A 1 157 ? 62.563 20.968 67.462 1.00 35.13 567 HIS A O 1
ATOM 1221 N N . PHE A 1 158 ? 62.733 21.784 65.362 1.00 32.59 568 PHE A N 1
ATOM 1222 C CA . PHE A 1 158 ? 63.163 20.572 64.711 1.00 31.55 568 PHE A CA 1
ATOM 1223 C C . PHE A 1 158 ? 64.620 20.685 64.279 1.00 33.28 568 PHE A C 1
ATOM 1224 O O . PHE A 1 158 ? 65.003 21.658 63.644 1.00 35.43 568 PHE A O 1
ATOM 1232 N N . TYR A 1 159 ? 65.428 19.680 64.626 1.00 34.12 569 TYR A N 1
ATOM 1233 C CA . TYR A 1 159 ? 66.845 19.613 64.260 1.00 31.94 569 TYR A CA 1
ATOM 1234 C C . TYR A 1 159 ? 67.143 18.248 63.652 1.00 33.57 569 TYR A C 1
ATOM 1235 O O . TYR A 1 159 ? 66.872 17.228 64.287 1.00 34.05 569 TYR A O 1
ATOM 1244 N N . TRP A 1 160 ? 67.692 18.233 62.429 1.00 31.88 570 TRP A N 1
ATOM 1245 C CA . TRP A 1 160 ? 68.021 17.011 61.729 1.00 30.05 570 TRP A CA 1
ATOM 1246 C C . TRP A 1 160 ? 69.456 17.115 61.274 1.00 32.50 570 TRP A C 1
ATOM 1247 O O . TRP A 1 160 ? 69.777 17.974 60.446 1.00 31.82 570 TRP A O 1
ATOM 1258 N N . LEU A 1 161 ? 70.298 16.244 61.851 1.00 30.75 571 LEU A N 1
ATOM 1259 C CA . LEU A 1 161 ? 71.726 16.109 61.563 1.00 31.27 571 LEU A CA 1
ATOM 1260 C C . LEU A 1 161 ? 71.988 14.925 60.590 1.00 33.55 571 LEU A C 1
ATOM 1261 O O . LEU A 1 161 ? 71.407 13.845 60.733 1.00 34.35 571 LEU A O 1
ATOM 1266 N N . ASN A 1 162 ? 72.828 15.157 59.581 1.00 33.51 572 ASN A N 1
ATOM 1267 C CA . ASN A 1 162 ? 73.246 14.140 58.610 1.00 34.02 572 ASN A CA 1
ATOM 1268 C C . ASN A 1 162 ? 74.727 14.310 58.292 1.00 38.35 572 ASN A C 1
ATOM 1269 O O . ASN A 1 162 ? 75.204 15.438 58.091 1.00 39.47 572 ASN A O 1
ATOM 1274 N N . ARG A 1 163 ? 75.442 13.185 58.236 1.00 42.64 573 ARG A N 1
ATOM 1275 C CA . ARG A 1 163 ? 76.798 13.127 57.679 1.00 49.90 573 ARG A CA 1
ATOM 1276 C C . ARG A 1 163 ? 76.850 13.389 56.166 1.00 46.74 573 ARG A C 1
ATOM 1277 O O . ARG A 1 163 ? 77.791 13.990 55.696 1.00 49.22 573 ARG A O 1
ATOM 1285 N N . GLU A 1 164 ? 75.834 12.958 55.432 1.00 44.50 574 GLU A N 1
ATOM 1286 C CA . GLU A 1 164 ? 75.802 13.037 53.975 1.00 47.74 574 GLU A CA 1
ATOM 1287 C C . GLU A 1 164 ? 74.665 13.935 53.534 1.00 43.96 574 GLU A C 1
ATOM 1288 O O . GLU A 1 164 ? 73.503 13.707 53.901 1.00 46.33 574 GLU A O 1
ATOM 1294 N N . GLN A 1 165 ? 74.993 14.929 52.719 1.00 43.50 575 GLN A N 1
ATOM 1295 C CA . GLN A 1 165 ? 74.035 15.911 52.214 1.00 43.45 575 GLN A CA 1
ATOM 1296 C C . GLN A 1 165 ? 72.877 15.268 51.512 1.00 38.39 575 GLN A C 1
ATOM 1297 O O . GLN A 1 165 ? 71.774 15.747 51.604 1.00 38.90 575 GLN A O 1
ATOM 1303 N N . LYS A 1 166 ? 73.136 14.206 50.761 1.00 40.75 576 LYS A N 1
ATOM 1304 C CA . LYS A 1 166 ? 72.102 13.554 49.954 1.00 39.18 576 LYS A CA 1
ATOM 1305 C C . LYS A 1 166 ? 70.956 12.935 50.816 1.00 38.16 576 LYS A C 1
ATOM 1306 O O . LYS A 1 166 ? 69.824 12.792 50.348 1.00 35.47 576 LYS A O 1
ATOM 1308 N N . ALA A 1 167 ? 71.260 12.551 52.062 1.00 36.48 577 ALA A N 1
ATOM 1309 C CA . ALA A 1 167 ? 70.228 12.017 52.972 1.00 34.90 577 ALA A CA 1
ATOM 1310 C C . ALA A 1 167 ? 69.043 12.960 53.198 1.00 34.95 577 ALA A C 1
ATOM 1311 O O . ALA A 1 167 ? 67.925 12.480 53.360 1.00 33.78 577 ALA A O 1
ATOM 1313 N N . PHE A 1 168 ? 69.253 14.292 53.125 1.00 36.53 578 PHE A N 1
ATOM 1314 C CA . PHE A 1 168 ? 68.132 15.272 53.311 1.00 33.73 578 PHE A CA 1
ATOM 1315 C C . PHE A 1 168 ? 67.032 15.119 52.281 1.00 34.65 578 PHE A C 1
ATOM 1316 O O . PHE A 1 168 ? 65.868 15.474 52.513 1.00 34.38 578 PHE A O 1
ATOM 1324 N N . GLU A 1 169 ? 67.376 14.532 51.151 1.00 34.23 579 GLU A N 1
ATOM 1325 C CA . GLU A 1 169 ? 66.392 14.272 50.106 1.00 36.89 579 GLU A CA 1
ATOM 1326 C C . GLU A 1 169 ? 65.274 13.315 50.499 1.00 36.60 579 GLU A C 1
ATOM 1327 O O . GLU A 1 169 ? 64.198 13.371 49.895 1.00 34.43 579 GLU A O 1
ATOM 1333 N N . TRP A 1 170 ? 65.489 12.450 51.506 1.00 36.29 580 TRP A N 1
ATOM 1334 C CA . TRP A 1 170 ? 64.408 11.552 51.975 1.00 34.88 580 TRP A CA 1
ATOM 1335 C C . TRP A 1 170 ? 63.141 12.319 52.280 1.00 32.49 580 TRP A C 1
ATOM 1336 O O . TRP A 1 170 ? 62.026 11.854 51.996 1.00 32.37 580 TRP A O 1
ATOM 1347 N N . PHE A 1 171 ? 63.292 13.484 52.899 1.00 31.86 581 PHE A N 1
ATOM 1348 C CA . PHE A 1 171 ? 62.118 14.246 53.321 1.00 34.57 581 PHE A CA 1
ATOM 1349 C C . PHE A 1 171 ? 62.122 15.735 52.863 1.00 39.45 581 PHE A C 1
ATOM 1350 O O . PHE A 1 171 ? 61.387 16.565 53.411 1.00 36.77 581 PHE A O 1
ATOM 1358 N N . VAL A 1 172 ? 62.906 16.048 51.829 1.00 43.24 582 VAL A N 1
ATOM 1359 C CA . VAL A 1 172 ? 62.963 17.405 51.296 1.00 46.21 582 VAL A CA 1
ATOM 1360 C C . VAL A 1 172 ? 61.578 17.943 50.858 1.00 41.93 582 VAL A C 1
ATOM 1361 O O . VAL A 1 172 ? 61.243 19.079 51.149 1.00 43.98 582 VAL A O 1
ATOM 1365 N N . GLU A 1 173 ? 60.755 17.127 50.243 1.00 40.32 583 GLU A N 1
ATOM 1366 C CA . GLU A 1 173 ? 59.406 17.577 49.900 1.00 42.95 583 GLU A CA 1
ATOM 1367 C C . GLU A 1 173 ? 58.532 17.905 51.087 1.00 42.19 583 GLU A C 1
ATOM 1368 O O . GLU A 1 173 ? 57.812 18.893 51.060 1.00 42.55 583 GLU A O 1
ATOM 1374 N N . LEU A 1 174 ? 58.605 17.103 52.146 1.00 43.38 584 LEU A N 1
ATOM 1375 C CA . LEU A 1 174 ? 57.814 17.344 53.335 1.00 38.35 584 LEU A CA 1
ATOM 1376 C C . LEU A 1 174 ? 58.289 18.639 53.951 1.00 34.18 584 LEU A C 1
ATOM 1377 O O . LEU A 1 174 ? 57.473 19.451 54.347 1.00 36.99 584 LEU A O 1
ATOM 1382 N N . LEU A 1 175 ? 59.597 18.835 54.028 1.00 32.19 585 LEU A N 1
ATOM 1383 C CA . LEU A 1 175 ? 60.126 20.070 54.595 1.00 39.02 585 LEU A CA 1
ATOM 1384 C C . LEU A 1 175 ? 59.792 21.351 53.772 1.00 41.99 585 LEU A C 1
ATOM 1385 O O . LEU A 1 175 ? 59.594 22.419 54.368 1.00 37.65 585 LEU A O 1
ATOM 1390 N N . SER A 1 176 ? 59.751 21.238 52.438 1.00 42.96 586 SER A N 1
ATOM 1391 C CA . SER A 1 176 ? 59.275 22.327 51.537 1.00 45.09 586 SER A CA 1
ATOM 1392 C C . SER A 1 176 ? 57.819 22.647 51.788 1.00 43.62 586 SER A C 1
ATOM 1393 O O . SER A 1 176 ? 57.454 23.808 51.938 1.00 46.11 586 SER A O 1
ATOM 1396 N N . LYS A 1 177 ? 56.989 21.619 51.850 1.00 38.78 587 LYS A N 1
ATOM 1397 C CA . LYS A 1 177 ? 55.599 21.828 52.137 1.00 41.54 587 LYS A CA 1
ATOM 1398 C C . LYS A 1 177 ? 55.381 22.567 53.468 1.00 46.98 587 LYS A C 1
ATOM 1399 O O . LYS A 1 177 ? 54.520 23.446 53.548 1.00 47.30 587 LYS A O 1
ATOM 1405 N N . ILE A 1 178 ? 56.165 22.220 54.492 1.00 46.79 588 ILE A N 1
ATOM 1406 C CA . ILE A 1 178 ? 56.082 22.896 55.787 1.00 46.44 588 ILE A CA 1
ATOM 1407 C C . ILE A 1 178 ? 56.468 24.364 55.626 1.00 44.12 588 ILE A C 1
ATOM 1408 O O . ILE A 1 178 ? 55.755 25.224 56.087 1.00 41.34 588 ILE A O 1
ATOM 1413 N N . GLU A 1 179 ? 57.605 24.628 55.008 1.00 45.07 589 GLU A N 1
ATOM 1414 C CA . GLU A 1 179 ? 58.011 25.997 54.702 1.00 52.46 589 GLU A CA 1
ATOM 1415 C C . GLU A 1 179 ? 56.965 26.806 53.930 1.00 53.27 589 GLU A C 1
ATOM 1416 O O . GLU A 1 179 ? 56.736 27.974 54.237 1.00 55.64 589 GLU A O 1
ATOM 1422 N N . ALA A 1 180 ? 56.345 26.185 52.940 1.00 49.02 590 ALA A N 1
ATOM 1423 C CA . ALA A 1 180 ? 55.324 26.859 52.154 1.00 54.59 590 ALA A CA 1
ATOM 1424 C C . ALA A 1 180 ? 54.060 27.140 53.011 1.00 56.50 590 ALA A C 1
ATOM 1425 O O . ALA A 1 180 ? 53.555 28.254 53.016 1.00 67.72 590 ALA A O 1
ATOM 1427 N N . GLU A 1 181 ? 53.596 26.157 53.766 1.00 55.88 591 GLU A N 1
ATOM 1428 C CA . GLU A 1 181 ? 52.326 26.263 54.491 1.00 54.24 591 GLU A CA 1
ATOM 1429 C C . GLU A 1 181 ? 52.329 26.796 55.954 1.00 54.74 591 GLU A C 1
ATOM 1430 O O . GLU A 1 181 ? 51.258 27.001 56.546 1.00 55.83 591 GLU A O 1
ATOM 1436 N N . ASP A 1 182 ? 53.500 27.047 56.531 1.00 52.00 592 ASP A N 1
ATOM 1437 C CA . ASP A 1 182 ? 53.588 27.448 57.943 1.00 47.65 592 ASP A CA 1
ATOM 1438 C C . ASP A 1 182 ? 53.490 28.998 58.075 1.00 48.29 592 ASP A C 1
ATOM 1439 O O . ASP A 1 182 ? 54.442 29.683 58.439 1.00 44.16 592 ASP A O 1
ATOM 1444 N N . THR A 1 183 ? 52.306 29.530 57.784 1.00 50.76 593 THR A N 1
ATOM 1445 C CA . THR A 1 183 ? 52.077 30.983 57.757 1.00 51.72 593 THR A CA 1
ATOM 1446 C C . THR A 1 183 ? 52.232 31.553 59.157 1.00 50.24 593 THR A C 1
ATOM 1447 O O . THR A 1 183 ? 52.804 32.652 59.368 1.00 46.20 593 THR A O 1
ATOM 1451 N N . ASN A 1 184 ? 51.745 30.770 60.118 1.00 47.10 594 ASN A N 1
ATOM 1452 C CA . ASN A 1 184 ? 51.721 31.186 61.519 1.00 47.31 594 ASN A CA 1
ATOM 1453 C C . ASN A 1 184 ? 52.993 30.794 62.301 1.00 43.32 594 ASN A C 1
ATOM 1454 O O . ASN A 1 184 ? 53.027 30.970 63.502 1.00 40.71 594 ASN A O 1
ATOM 1459 N N . ASN A 1 185 ? 54.031 30.287 61.623 1.00 41.09 595 ASN A N 1
ATOM 1460 C CA . ASN A 1 185 ? 55.333 30.087 62.247 1.00 39.36 595 ASN A CA 1
ATOM 1461 C C . ASN A 1 185 ? 55.289 29.068 63.421 1.00 36.52 595 ASN A C 1
ATOM 1462 O O . ASN A 1 185 ? 55.881 29.261 64.474 1.00 35.30 595 ASN A O 1
ATOM 1467 N N . LEU A 1 186 ? 54.521 28.004 63.242 1.00 36.14 596 LEU A N 1
ATOM 1468 C CA . LEU A 1 186 ? 54.558 26.860 64.151 1.00 38.38 596 LEU A CA 1
ATOM 1469 C C . LEU A 1 186 ? 55.948 26.169 64.240 1.00 36.31 596 LEU A C 1
ATOM 1470 O O . LEU A 1 186 ? 56.354 25.777 65.324 1.00 34.67 596 LEU A O 1
ATOM 1475 N N . PHE A 1 187 ? 56.665 26.083 63.116 1.00 35.29 597 PHE A N 1
ATOM 1476 C CA . PHE A 1 187 ? 57.880 25.294 62.976 1.00 35.00 597 PHE A CA 1
ATOM 1477 C C . PHE A 1 187 ? 59.108 26.149 62.877 1.00 35.48 597 PHE A C 1
ATOM 1478 O O . PHE A 1 187 ? 59.077 27.142 62.237 1.00 41.51 597 PHE A O 1
ATOM 1486 N N . ASP A 1 188 ? 60.178 25.730 63.533 1.00 33.55 598 ASP A N 1
ATOM 1487 C CA . ASP A 1 188 ? 61.502 26.261 63.392 1.00 34.75 598 ASP A CA 1
ATOM 1488 C C . ASP A 1 188 ? 62.353 25.060 62.904 1.00 36.74 598 ASP A C 1
ATOM 1489 O O . ASP A 1 188 ? 62.719 24.180 63.693 1.00 38.17 598 ASP A O 1
ATOM 1494 N N . LEU A 1 189 ? 62.621 25.002 61.601 1.00 35.09 599 LEU A N 1
ATOM 1495 C CA . LEU A 1 189 ? 63.366 23.897 60.977 1.00 36.21 599 LEU A CA 1
ATOM 1496 C C . LEU A 1 189 ? 64.839 24.184 60.884 1.00 37.38 599 LEU A C 1
ATOM 1497 O O . LEU A 1 189 ? 65.203 25.235 60.411 1.00 40.11 599 LEU A O 1
ATOM 1502 N N . ASN A 1 190 ? 65.674 23.219 61.285 1.00 34.15 600 ASN A N 1
ATOM 1503 C CA . ASN A 1 190 ? 67.109 23.365 61.321 1.00 33.59 600 ASN A CA 1
ATOM 1504 C C . ASN A 1 190 ? 67.788 22.084 60.801 1.00 37.14 600 ASN A C 1
ATOM 1505 O O . ASN A 1 190 ? 67.632 21.013 61.393 1.00 36.42 600 ASN A O 1
ATOM 1510 N N . LEU A 1 191 ? 68.555 22.200 59.730 1.00 35.37 601 LEU A N 1
ATOM 1511 C CA . LEU A 1 191 ? 69.261 21.078 59.115 1.00 35.73 601 LEU A CA 1
ATOM 1512 C C . LEU A 1 191 ? 70.770 21.281 59.275 1.00 36.63 601 LEU A C 1
ATOM 1513 O O . LEU A 1 191 ? 71.282 22.375 59.038 1.00 37.75 601 LEU A O 1
ATOM 1518 N N . TYR A 1 192 ? 71.471 20.241 59.712 1.00 34.74 602 TYR A N 1
ATOM 1519 C CA . TYR A 1 192 ? 72.898 20.306 59.965 1.00 34.82 602 TYR A CA 1
ATOM 1520 C C . TYR A 1 192 ? 73.616 19.213 59.193 1.00 38.45 602 TYR A C 1
ATOM 1521 O O . TYR A 1 192 ? 73.305 18.036 59.357 1.00 35.71 602 TYR A O 1
ATOM 1530 N N . LEU A 1 193 ? 74.567 19.627 58.346 1.00 42.93 603 LEU A N 1
ATOM 1531 C CA . LEU A 1 193 ? 75.501 18.728 57.677 1.00 41.83 603 LEU A CA 1
ATOM 1532 C C . LEU A 1 193 ? 76.736 18.587 58.560 1.00 42.60 603 LEU A C 1
ATOM 1533 O O . LEU A 1 193 ? 77.510 19.515 58.655 1.00 43.21 603 LEU A O 1
ATOM 1538 N N . THR A 1 194 ? 76.915 17.436 59.208 1.00 43.74 604 THR A N 1
ATOM 1539 C CA . THR A 1 194 ? 77.992 17.238 60.201 1.00 48.83 604 THR A CA 1
ATOM 1540 C C . THR A 1 194 ? 79.314 16.687 59.622 1.00 48.24 604 THR A C 1
ATOM 1541 O O . THR A 1 194 ? 79.287 15.955 58.628 1.00 52.59 604 THR A O 1
ATOM 1545 N N . LEU A 1 222 ? 69.024 28.082 49.086 1.00 77.90 632 LEU A N 1
ATOM 1546 C CA . LEU A 1 222 ? 69.595 27.383 50.228 1.00 80.60 632 LEU A CA 1
ATOM 1547 C C . LEU A 1 222 ? 70.444 26.202 49.824 1.00 81.73 632 LEU A C 1
ATOM 1548 O O . LEU A 1 222 ? 70.498 25.834 48.640 1.00 73.56 632 LEU A O 1
ATOM 1550 N N . ILE A 1 223 ? 71.042 25.567 50.838 1.00 78.66 633 ILE A N 1
ATOM 1551 C CA . ILE A 1 223 ? 71.882 24.394 50.611 1.00 78.72 633 ILE A CA 1
ATOM 1552 C C . ILE A 1 223 ? 71.102 23.118 50.252 1.00 86.82 633 ILE A C 1
ATOM 1553 O O . ILE A 1 223 ? 71.624 22.259 49.521 1.00 84.12 633 ILE A O 1
ATOM 1555 N N . THR A 1 224 ? 69.863 23.018 50.759 1.00 93.73 634 THR A N 1
ATOM 1556 C CA . THR A 1 224 ? 68.908 21.944 50.432 1.00 87.68 634 THR A CA 1
ATOM 1557 C C . THR A 1 224 ? 67.923 22.293 49.305 1.00 93.17 634 THR A C 1
ATOM 1558 O O . THR A 1 224 ? 67.035 21.498 48.991 1.00 89.35 634 THR A O 1
ATOM 1560 N N . GLY A 1 225 ? 68.061 23.487 48.717 1.00 104.47 635 GLY A N 1
ATOM 1561 C CA . GLY A 1 225 ? 67.030 24.076 47.865 1.00 92.73 635 GLY A CA 1
ATOM 1562 C C . GLY A 1 225 ? 65.810 24.574 48.634 1.00 92.69 635 GLY A C 1
ATOM 1563 O O . GLY A 1 225 ? 64.822 24.962 48.019 1.00 95.51 635 GLY A O 1
ATOM 1564 N N . LEU A 1 226 ? 65.869 24.571 49.970 1.00 94.52 636 LEU A N 1
ATOM 1565 C CA . LEU A 1 226 ? 64.777 25.070 50.830 1.00 91.09 636 LEU A CA 1
ATOM 1566 C C . LEU A 1 226 ? 65.038 26.537 51.167 1.00 86.83 636 LEU A C 1
ATOM 1567 O O . LEU A 1 226 ? 66.142 27.028 50.996 1.00 83.82 636 LEU A O 1
ATOM 1572 N N . LYS A 1 227 ? 64.029 27.239 51.665 1.00 83.71 637 LYS A N 1
ATOM 1573 C CA . LYS A 1 227 ? 64.253 28.562 52.250 1.00 80.86 637 LYS A CA 1
ATOM 1574 C C . LYS A 1 227 ? 65.269 28.464 53.407 1.00 78.21 637 LYS A C 1
ATOM 1575 O O . LYS A 1 227 ? 66.129 29.326 53.571 1.00 85.43 637 LYS A O 1
ATOM 1577 N N . SER A 1 228 ? 65.169 27.396 54.187 1.00 75.74 638 SER A N 1
ATOM 1578 C CA . SER A 1 228 ? 66.031 27.161 55.349 1.00 71.97 638 SER A CA 1
ATOM 1579 C C . SER A 1 228 ? 67.478 26.809 54.900 1.00 67.08 638 SER A C 1
ATOM 1580 O O . SER A 1 228 ? 67.698 25.937 54.044 1.00 71.19 638 SER A O 1
ATOM 1583 N N . ARG A 1 229 ? 68.455 27.511 55.474 1.00 63.15 639 ARG A N 1
ATOM 1584 C CA . ARG A 1 229 ? 69.872 27.336 55.117 1.00 61.93 639 ARG A CA 1
ATOM 1585 C C . ARG A 1 229 ? 70.432 26.109 55.820 1.00 55.39 639 ARG A C 1
ATOM 1586 O O . ARG A 1 229 ? 70.356 26.026 57.041 1.00 57.39 639 ARG A O 1
ATOM 1588 N N . THR A 1 230 ? 71.024 25.179 55.082 1.00 48.29 640 THR A N 1
ATOM 1589 C CA . THR A 1 230 ? 71.753 24.100 55.710 1.00 44.89 640 THR A CA 1
ATOM 1590 C C . THR A 1 230 ? 72.950 24.643 56.516 1.00 48.39 640 THR A C 1
ATOM 1591 O O . THR A 1 230 ? 73.790 25.341 55.992 1.00 53.64 640 THR A O 1
ATOM 1595 N N . LYS A 1 231 ? 72.993 24.358 57.812 1.00 45.61 641 LYS A N 1
ATOM 1596 C CA . LYS A 1 231 ? 74.122 24.753 58.651 1.00 44.95 641 LYS A CA 1
ATOM 1597 C C . LYS A 1 231 ? 75.160 23.665 58.608 1.00 42.38 641 LYS A C 1
ATOM 1598 O O . LYS A 1 231 ? 74.875 22.567 58.148 1.00 41.60 641 LYS A O 1
ATOM 1604 N N . THR A 1 232 ? 76.352 23.954 59.121 1.00 41.69 642 THR A N 1
ATOM 1605 C CA . THR A 1 232 ? 77.452 23.002 59.052 1.00 46.71 642 THR A CA 1
ATOM 1606 C C . THR A 1 232 ? 78.084 22.769 60.417 1.00 45.50 642 THR A C 1
ATOM 1607 O O . THR A 1 232 ? 78.052 23.624 61.299 1.00 42.41 642 THR A O 1
ATOM 1611 N N . GLY A 1 233 ? 78.644 21.581 60.582 1.00 44.53 643 GLY A N 1
ATOM 1612 C CA . GLY A 1 233 ? 79.262 21.185 61.835 1.00 45.23 643 GLY A CA 1
ATOM 1613 C C . GLY A 1 233 ? 78.237 20.652 62.824 1.00 47.24 643 GLY A C 1
ATOM 1614 O O . GLY A 1 233 ? 77.044 20.565 62.537 1.00 48.47 643 GLY A O 1
ATOM 1615 N N . ARG A 1 234 ? 78.740 20.302 63.992 1.00 45.62 644 ARG A N 1
ATOM 1616 C CA . ARG A 1 234 ? 77.942 19.898 65.110 1.00 44.67 644 ARG A CA 1
ATOM 1617 C C . ARG A 1 234 ? 77.196 21.148 65.672 1.00 47.03 644 ARG A C 1
ATOM 1618 O O . ARG A 1 234 ? 77.812 22.189 65.891 1.00 48.15 644 ARG A O 1
ATOM 1620 N N . PRO A 1 235 ? 75.870 21.055 65.912 1.00 43.23 645 PRO A N 1
ATOM 1621 C CA . PRO A 1 235 ? 75.169 22.185 66.504 1.00 40.72 645 PRO A CA 1
ATOM 1622 C C . PRO A 1 235 ? 75.709 22.568 67.883 1.00 40.04 645 PRO A C 1
ATOM 1623 O O . PRO A 1 235 ? 76.260 21.716 68.571 1.00 39.92 6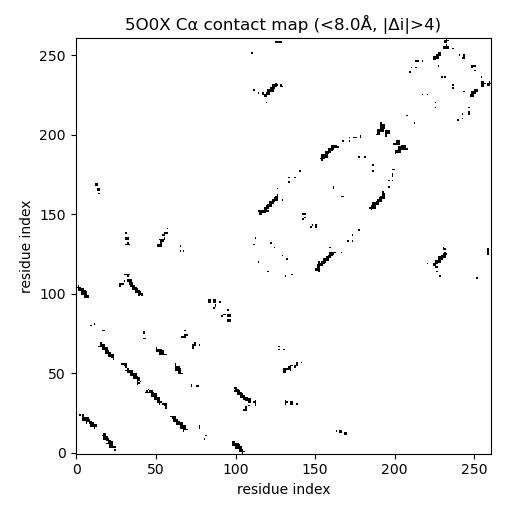45 PRO A O 1
ATOM 1627 N N . ASP A 1 236 ? 75.572 23.846 68.261 1.00 38.19 646 ASP A N 1
ATOM 1628 C CA . ASP A 1 236 ? 75.963 24.290 69.593 1.00 37.60 646 ASP A CA 1
ATOM 1629 C C . ASP A 1 236 ? 74.733 24.141 70.494 1.00 38.51 646 ASP A C 1
ATOM 1630 O O . ASP A 1 236 ? 73.913 25.085 70.670 1.00 34.64 646 ASP A O 1
ATOM 1635 N N . TRP A 1 237 ? 74.626 22.948 71.080 1.00 35.62 647 TRP A N 1
ATOM 1636 C CA . TRP A 1 237 ? 73.427 22.572 71.803 1.00 34.85 647 TRP A CA 1
ATOM 1637 C C . TRP A 1 237 ? 73.237 23.414 73.025 1.00 31.60 647 TRP A C 1
ATOM 1638 O O . TRP A 1 237 ? 72.129 23.757 73.363 1.00 30.28 647 TRP A O 1
ATOM 1649 N N . GLU A 1 238 ? 74.315 23.755 73.700 1.00 34.61 648 GLU A N 1
ATOM 1650 C CA . GLU A 1 238 ? 74.215 24.678 74.840 1.00 40.37 648 GLU A CA 1
ATOM 1651 C C . GLU A 1 238 ? 73.555 26.024 74.433 1.00 39.26 648 GLU A C 1
ATOM 1652 O O . GLU A 1 238 ? 72.637 26.521 75.096 1.00 41.07 648 GLU A O 1
ATOM 1658 N N . GLU A 1 239 ? 73.982 26.583 73.308 1.00 35.28 649 GLU A N 1
ATOM 1659 C CA . GLU A 1 239 ? 73.422 27.839 72.866 1.00 35.13 649 GLU A CA 1
ATOM 1660 C C . GLU A 1 239 ? 71.969 27.670 72.421 1.00 34.99 649 GLU A C 1
ATOM 1661 O O . GLU A 1 239 ? 71.102 28.512 72.720 1.00 32.46 649 GLU A O 1
ATOM 1667 N N . ILE A 1 240 ? 71.676 26.562 71.734 1.00 34.95 650 ILE A N 1
ATOM 1668 C CA . ILE A 1 240 ? 70.286 26.271 71.289 1.00 32.29 650 ILE A CA 1
ATOM 1669 C C . ILE A 1 240 ? 69.307 26.136 72.460 1.00 33.37 650 ILE A C 1
ATOM 1670 O O . ILE A 1 240 ? 68.209 26.746 72.462 1.00 31.26 650 ILE A O 1
ATOM 1675 N N . PHE A 1 241 ? 69.707 25.357 73.457 1.00 30.48 651 PHE A N 1
ATOM 1676 C CA . PHE A 1 241 ? 68.849 25.135 74.597 1.00 31.54 651 PHE A CA 1
ATOM 1677 C C . PHE A 1 241 ? 68.617 26.419 75.398 1.00 33.76 651 PHE A C 1
ATOM 1678 O O . PHE A 1 241 ? 67.491 26.694 75.873 1.00 33.04 651 PHE A O 1
ATOM 1686 N N . LYS A 1 242 ? 69.692 27.190 75.561 1.00 37.54 652 LYS A N 1
ATOM 1687 C CA . LYS A 1 242 ? 69.643 28.507 76.207 1.00 35.95 652 LYS A CA 1
ATOM 1688 C C . LYS A 1 242 ? 68.635 29.421 75.540 1.00 33.10 652 LYS A C 1
ATOM 1689 O O . LYS A 1 242 ? 67.805 30.029 76.201 1.00 32.69 652 LYS A O 1
ATOM 1695 N N . ASP A 1 243 ? 68.683 29.476 74.228 1.00 32.85 653 ASP A N 1
ATOM 1696 C CA . ASP A 1 243 ? 67.775 30.325 73.483 1.00 35.15 653 ASP A CA 1
ATOM 1697 C C . ASP A 1 243 ? 66.332 29.855 73.613 1.00 37.55 653 ASP A C 1
ATOM 1698 O O . ASP A 1 243 ? 65.414 30.661 73.863 1.00 35.44 653 ASP A O 1
ATOM 1703 N N . VAL A 1 244 ? 66.123 28.546 73.442 1.00 35.51 654 VAL A N 1
ATOM 1704 C CA . VAL A 1 244 ? 64.770 27.984 73.523 1.00 31.25 654 VAL A CA 1
ATOM 1705 C C . VAL A 1 244 ? 64.202 28.161 74.932 1.00 29.95 654 VAL A C 1
ATOM 1706 O O . VAL A 1 244 ? 62.991 28.452 75.098 1.00 29.13 654 VAL A O 1
ATOM 1710 N N . ALA A 1 245 ? 65.049 28.019 75.949 1.00 28.33 655 ALA A N 1
ATOM 1711 C CA . ALA A 1 245 ? 64.559 28.219 77.328 1.00 31.27 655 ALA A CA 1
ATOM 1712 C C . ALA A 1 245 ? 64.038 29.644 77.543 1.00 34.01 655 ALA A C 1
ATOM 1713 O O . ALA A 1 245 ? 63.003 29.844 78.189 1.00 32.15 655 ALA A O 1
ATOM 1715 N N . LYS A 1 246 ? 64.769 30.616 76.987 1.00 39.82 656 LYS A N 1
ATOM 1716 C CA . LYS A 1 246 ? 64.366 32.032 77.000 1.00 39.56 656 LYS A CA 1
ATOM 1717 C C . LYS A 1 246 ? 63.090 32.269 76.256 1.00 38.11 656 LYS A C 1
ATOM 1718 O O . LYS A 1 246 ? 62.224 32.971 76.755 1.00 39.46 656 LYS A O 1
ATOM 1724 N N . GLN A 1 247 ? 62.927 31.659 75.088 1.00 34.30 657 GLN A N 1
ATOM 1725 C CA . GLN A 1 247 ? 61.653 31.836 74.380 1.00 34.17 657 GLN A CA 1
ATOM 1726 C C . GLN A 1 247 ? 60.436 31.405 75.174 1.00 36.83 657 GLN A C 1
ATOM 1727 O O . GLN A 1 247 ? 59.393 32.053 75.111 1.00 37.43 657 GLN A O 1
ATOM 1733 N N . HIS A 1 248 ? 60.541 30.298 75.910 1.00 36.88 658 HIS A N 1
ATOM 1734 C CA . HIS A 1 248 ? 59.334 29.710 76.478 1.00 35.57 658 HIS A CA 1
ATOM 1735 C C . HIS A 1 248 ? 59.162 29.822 77.979 1.00 33.93 658 HIS A C 1
ATOM 1736 O O . HIS A 1 248 ? 58.043 29.574 78.473 1.00 31.19 658 HIS A O 1
ATOM 1743 N N . ALA A 1 249 ? 60.208 30.232 78.702 1.00 34.02 659 ALA A N 1
ATOM 1744 C CA . ALA A 1 249 ? 60.063 30.402 80.161 1.00 37.78 659 ALA A CA 1
ATOM 1745 C C . ALA A 1 249 ? 58.831 31.238 80.520 1.00 39.69 659 ALA A C 1
ATOM 1746 O O . ALA A 1 249 ? 58.549 32.224 79.850 1.00 36.27 659 ALA A O 1
ATOM 1748 N N . PRO A 1 250 ? 58.101 30.893 81.576 1.00 42.38 660 PRO A N 1
ATOM 1749 C CA . PRO A 1 250 ? 58.440 29.868 82.545 1.00 44.07 660 PRO A CA 1
ATOM 1750 C C . PRO A 1 250 ? 57.775 28.527 82.263 1.00 42.28 660 PRO A C 1
ATOM 1751 O O . PRO A 1 250 ? 57.725 27.692 83.140 1.00 45.23 660 PRO A O 1
ATOM 1755 N N . ASP A 1 251 ? 57.245 28.320 81.066 1.00 42.55 661 ASP A N 1
ATOM 1756 C CA . ASP A 1 251 ? 56.581 27.057 80.733 1.00 41.95 661 ASP A CA 1
ATOM 1757 C C . ASP A 1 251 ? 57.500 25.854 80.486 1.00 43.08 661 ASP A C 1
ATOM 1758 O O . ASP A 1 251 ? 58.687 25.985 80.218 1.00 42.77 661 ASP A O 1
ATOM 1763 N N . ASN A 1 252 ? 56.898 24.673 80.565 1.00 45.52 662 ASN A N 1
ATOM 1764 C CA . ASN A 1 252 ? 57.584 23.422 80.209 1.00 50.01 662 ASN A CA 1
ATOM 1765 C C . ASN A 1 252 ? 57.889 23.327 78.693 1.00 46.87 662 ASN A C 1
ATOM 1766 O O . ASN A 1 252 ? 57.036 23.653 77.877 1.00 40.86 662 ASN A O 1
ATOM 1771 N N . VAL A 1 253 ? 59.126 22.914 78.384 1.00 41.61 663 VAL A N 1
ATOM 1772 C CA . VAL A 1 253 ? 59.554 22.465 77.077 1.00 37.60 663 VAL A CA 1
ATOM 1773 C C . VAL A 1 253 ? 59.854 20.944 77.099 1.00 36.01 663 VAL A C 1
ATOM 1774 O O . VAL A 1 253 ? 60.559 20.464 77.969 1.00 34.64 663 VAL A O 1
ATOM 1778 N N . GLU A 1 254 ? 59.331 20.209 76.127 1.00 32.23 664 GLU A N 1
ATOM 1779 C CA . GLU A 1 254 ? 59.584 18.774 76.008 1.00 32.34 664 GLU A CA 1
ATOM 1780 C C . GLU A 1 254 ? 60.597 18.467 74.911 1.00 32.14 664 GLU A C 1
ATOM 1781 O O . GLU A 1 254 ? 60.420 18.882 73.777 1.00 31.44 664 GLU A O 1
ATOM 1787 N N . VAL A 1 255 ? 61.644 17.727 75.258 1.00 29.19 665 VAL A N 1
ATOM 1788 C CA . VAL A 1 255 ? 62.642 17.292 74.294 1.00 29.97 665 VAL A CA 1
ATOM 1789 C C . VAL A 1 255 ? 62.384 15.824 73.887 1.00 28.49 665 VAL A C 1
ATOM 1790 O O . VAL A 1 255 ? 62.186 14.969 74.749 1.00 30.01 665 VAL A O 1
ATOM 1794 N N . PHE A 1 256 ? 62.354 15.577 72.580 1.00 26.88 666 PHE A N 1
ATOM 1795 C CA . PHE A 1 256 ? 62.204 14.254 71.985 1.00 26.69 666 PHE A CA 1
ATOM 1796 C C . PHE A 1 256 ? 63.397 14.039 71.070 1.00 29.23 666 PHE A C 1
ATOM 1797 O O . PHE A 1 256 ? 63.799 14.943 70.341 1.00 29.52 666 PHE A O 1
ATOM 1805 N N . PHE A 1 257 ? 63.961 12.841 71.107 1.00 30.55 667 PHE A N 1
ATOM 1806 C CA . PHE A 1 257 ? 65.253 12.562 70.491 1.00 31.15 667 PHE A CA 1
ATOM 1807 C C . PHE A 1 257 ? 65.271 11.175 69.856 1.00 30.52 667 PHE A C 1
ATOM 1808 O O . PHE A 1 257 ? 64.690 10.237 70.376 1.00 30.49 667 PHE A O 1
ATOM 1816 N N . CYS A 1 258 ? 65.982 11.056 68.749 1.00 29.02 668 CYS A N 1
ATOM 1817 C CA . CYS A 1 258 ? 66.202 9.794 68.091 1.00 30.28 668 CYS A CA 1
ATOM 1818 C C . CYS A 1 258 ? 67.587 9.893 67.415 1.00 29.52 668 CYS A C 1
ATOM 1819 O O . CYS A 1 258 ? 67.739 10.461 66.334 1.00 29.17 668 CYS A O 1
ATOM 1822 N N . GLY A 1 259 ? 68.612 9.436 68.135 1.00 30.66 669 GLY A N 1
ATOM 1823 C CA . GLY A 1 259 ? 69.983 9.512 67.693 1.00 30.00 669 GLY A CA 1
ATOM 1824 C C . GLY A 1 259 ? 70.968 8.769 68.587 1.00 30.84 669 GLY A C 1
ATOM 1825 O O . GLY A 1 259 ? 70.570 7.977 69.448 1.00 29.78 669 GLY A O 1
ATOM 1826 N N . PRO A 1 260 ? 72.263 9.021 68.390 1.00 31.25 670 PRO A N 1
ATOM 1827 C CA . PRO A 1 260 ? 73.344 8.314 69.077 1.00 33.13 670 PRO A CA 1
ATOM 1828 C C . PRO A 1 260 ? 73.498 8.706 70.528 1.00 34.22 670 PRO A C 1
ATOM 1829 O O . PRO A 1 260 ? 73.103 9.799 70.939 1.00 33.59 670 PRO A O 1
ATOM 1833 N N . THR A 1 261 ? 74.125 7.812 71.283 1.00 33.44 671 THR A N 1
ATOM 1834 C CA . THR A 1 261 ? 74.236 7.931 72.722 1.00 33.58 671 THR A CA 1
ATOM 1835 C C . THR A 1 261 ? 75.112 9.086 73.194 1.00 34.61 671 THR A C 1
ATOM 1836 O O . THR A 1 261 ? 74.797 9.702 74.195 1.00 34.15 671 THR A O 1
ATOM 1840 N N . GLY A 1 262 ? 76.211 9.377 72.497 1.00 36.21 672 GLY A N 1
ATOM 1841 C CA . GLY A 1 262 ? 77.069 10.513 72.860 1.00 34.97 672 GLY A CA 1
ATOM 1842 C C . GLY A 1 262 ? 76.271 11.813 72.819 1.00 34.02 672 GLY A C 1
ATOM 1843 O O . GLY A 1 262 ? 76.299 12.596 73.746 1.00 35.50 672 GLY A O 1
ATOM 1844 N N . LEU A 1 263 ? 75.457 11.980 71.798 1.00 33.20 673 LEU A N 1
ATOM 1845 C CA . LEU A 1 263 ? 74.523 13.087 71.767 1.00 31.58 673 LEU A CA 1
ATOM 1846 C C . LEU A 1 263 ? 73.468 13.041 72.880 1.00 32.74 673 LEU A C 1
ATOM 1847 O O . LEU A 1 263 ? 73.218 14.051 73.538 1.00 34.87 673 LEU A O 1
ATOM 1852 N N . ALA A 1 264 ? 72.825 11.891 73.082 1.00 32.24 674 ALA A N 1
ATOM 1853 C CA . ALA A 1 264 ? 71.869 11.741 74.186 1.00 33.05 674 ALA A CA 1
ATOM 1854 C C . ALA A 1 264 ? 72.415 12.212 75.547 1.00 31.47 674 ALA A C 1
ATOM 1855 O O . ALA A 1 264 ? 71.703 12.874 76.311 1.00 31.95 674 ALA A O 1
ATOM 1857 N N . LEU A 1 265 ? 73.643 11.850 75.861 1.00 31.97 675 LEU A N 1
ATOM 1858 C CA . LEU A 1 265 ? 74.260 12.270 77.120 1.00 37.36 675 LEU A CA 1
ATOM 1859 C C . LEU A 1 265 ? 74.319 13.796 77.238 1.00 35.71 675 LEU A C 1
ATOM 1860 O O . LEU A 1 265 ? 73.993 14.363 78.266 1.00 32.94 675 LEU A O 1
ATOM 1865 N N . GLN A 1 266 ? 74.718 14.447 76.157 1.00 35.37 676 GLN A N 1
ATOM 1866 C CA . GLN A 1 266 ? 74.773 15.894 76.127 1.00 38.00 676 GLN A CA 1
ATOM 1867 C C . GLN A 1 266 ? 73.363 16.500 76.340 1.00 33.93 676 GLN A C 1
ATOM 1868 O O . GLN A 1 266 ? 73.142 17.371 77.200 1.00 30.02 676 GLN A O 1
ATOM 1874 N N . LEU A 1 267 ? 72.399 15.984 75.589 1.00 32.26 677 LEU A N 1
ATOM 1875 C CA . LEU A 1 267 ? 71.044 16.492 75.660 1.00 30.25 677 LEU A CA 1
ATOM 1876 C C . LEU A 1 267 ? 70.423 16.253 77.024 1.00 33.23 677 LEU A C 1
ATOM 1877 O O . LEU A 1 267 ? 69.676 17.087 77.512 1.00 33.96 677 LEU A O 1
ATOM 1882 N N . ARG A 1 268 ? 70.729 15.111 77.639 1.00 31.02 678 ARG A N 1
ATOM 1883 C CA . ARG A 1 268 ? 70.198 14.814 78.938 1.00 30.78 678 ARG A CA 1
ATOM 1884 C C . ARG A 1 268 ? 70.732 15.817 79.959 1.00 31.41 678 ARG A C 1
ATOM 1885 O O . ARG A 1 268 ? 69.986 16.318 80.789 1.00 28.97 678 ARG A O 1
ATOM 1893 N N . HIS A 1 269 ? 72.030 16.066 79.928 1.00 33.86 679 HIS A N 1
ATOM 1894 C CA . HIS A 1 269 ? 72.623 17.070 80.818 1.00 37.36 679 HIS A CA 1
ATOM 1895 C C . HIS A 1 269 ? 71.955 18.449 80.623 1.00 37.73 679 HIS A C 1
ATOM 1896 O O . HIS A 1 269 ? 71.577 19.097 81.598 1.00 34.89 679 HIS A O 1
ATOM 1903 N N . LEU A 1 270 ? 71.770 18.857 79.368 1.00 34.71 680 LEU A N 1
ATOM 1904 C CA . LEU A 1 270 ? 71.131 20.138 79.077 1.00 34.13 680 LEU A CA 1
ATOM 1905 C C . LEU A 1 270 ? 69.671 20.212 79.503 1.00 34.17 680 LEU A C 1
ATOM 1906 O O . LEU A 1 270 ? 69.222 21.277 79.984 1.00 32.23 680 LEU A O 1
ATOM 1911 N N . CYS A 1 271 ? 68.923 19.113 79.380 1.00 31.33 681 CYS A N 1
ATOM 1912 C CA . CYS A 1 271 ? 67.528 19.099 79.893 1.00 30.37 681 CYS A CA 1
ATOM 1913 C C . CYS A 1 271 ? 67.442 19.323 81.409 1.00 31.92 681 CYS A C 1
ATOM 1914 O O . CYS A 1 271 ? 66.518 19.980 81.933 1.00 32.38 681 CYS A O 1
ATOM 1917 N N . THR A 1 272 ? 68.396 18.761 82.135 1.00 31.57 682 THR A N 1
ATOM 1918 C CA . THR A 1 272 ? 68.473 19.017 83.573 1.00 35.76 682 THR A CA 1
ATOM 1919 C C . THR A 1 272 ? 68.838 20.473 83.860 1.00 33.93 682 THR A C 1
ATOM 1920 O O . THR A 1 272 ? 68.250 21.106 84.713 1.00 37.82 682 THR A O 1
ATOM 1924 N N . LYS A 1 273 ? 69.794 21.003 83.124 1.00 35.67 683 LYS A N 1
ATOM 1925 C CA . LYS A 1 273 ? 70.248 22.361 83.327 1.00 37.59 683 LYS A CA 1
ATOM 1926 C C . LYS A 1 273 ? 69.123 23.392 83.108 1.00 39.57 683 LYS A C 1
ATOM 1927 O O . LYS A 1 273 ? 68.938 24.287 83.935 1.00 39.02 683 LYS A O 1
ATOM 1933 N N . TYR A 1 274 ? 68.328 23.212 82.051 1.00 36.57 684 TYR A N 1
ATOM 1934 C CA . TYR A 1 274 ? 67.279 24.150 81.713 1.00 35.24 684 TYR A CA 1
ATOM 1935 C C . TYR A 1 274 ? 65.894 23.746 82.130 1.00 35.64 684 TYR A C 1
ATOM 1936 O O . TYR A 1 274 ? 64.958 24.489 81.883 1.00 37.87 684 TYR A O 1
ATOM 1945 N N . GLY A 1 275 ? 65.736 22.610 82.796 1.00 34.65 685 GLY A N 1
ATOM 1946 C CA . GLY A 1 275 ? 64.406 22.164 83.227 1.00 31.09 685 GLY A CA 1
ATOM 1947 C C . GLY A 1 275 ? 63.498 21.700 82.083 1.00 31.79 685 GLY A C 1
ATOM 1948 O O . GLY A 1 275 ? 62.294 21.985 82.077 1.00 30.57 685 GLY A O 1
ATOM 1949 N N . PHE A 1 276 ? 64.060 20.996 81.100 1.00 32.20 686 PHE A N 1
ATOM 1950 C CA . PHE A 1 276 ? 63.261 20.448 79.988 1.00 30.33 686 PHE A CA 1
ATOM 1951 C C . PHE A 1 276 ? 62.903 18.972 80.251 1.00 29.48 686 PHE A C 1
ATOM 1952 O O . PHE A 1 276 ? 63.682 18.207 80.821 1.00 30.23 686 PHE A O 1
ATOM 1960 N N . GLY A 1 277 ? 61.729 18.571 79.811 1.00 29.19 687 GLY A N 1
ATOM 1961 C CA . GLY A 1 277 ? 61.315 17.180 79.857 1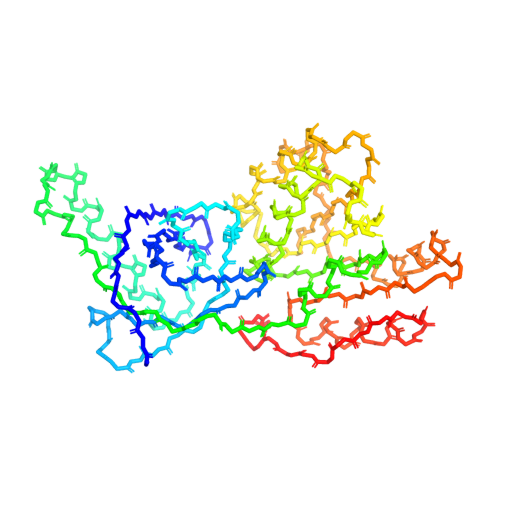.00 30.31 687 GLY A CA 1
ATOM 1962 C C . GLY A 1 277 ? 62.220 16.319 78.997 1.00 31.19 687 GLY A C 1
ATOM 1963 O O . GLY A 1 277 ? 62.515 16.666 77.861 1.00 30.57 687 GLY A O 1
ATOM 1964 N N . TYR A 1 278 ? 62.673 15.209 79.571 1.00 32.65 688 TYR A N 1
ATOM 1965 C CA . TYR A 1 278 ? 63.543 14.235 78.922 1.00 31.73 688 TYR A CA 1
ATOM 1966 C C . TYR A 1 278 ? 63.052 12.807 79.211 1.00 32.16 688 TYR A C 1
ATOM 1967 O O . TYR A 1 278 ? 62.644 12.477 80.353 1.00 27.98 688 TYR A O 1
ATOM 1976 N N . ARG A 1 279 ? 63.097 11.974 78.171 1.00 30.52 689 ARG A N 1
ATOM 1977 C CA . ARG A 1 279 ? 62.861 10.531 78.278 1.00 31.12 689 ARG A CA 1
ATOM 1978 C C . ARG A 1 279 ? 64.142 9.797 78.002 1.00 28.41 689 ARG A C 1
ATOM 1979 O O . ARG A 1 279 ? 64.785 9.975 76.972 1.00 25.53 689 ARG A O 1
ATOM 1987 N N . LYS A 1 280 ? 64.511 8.943 78.924 1.00 27.70 690 LYS A N 1
ATOM 1988 C CA . LYS A 1 280 ? 65.712 8.172 78.753 1.00 33.65 690 LYS A CA 1
ATOM 1989 C C . LYS A 1 280 ? 65.449 7.011 77.801 1.00 30.78 690 LYS A C 1
ATOM 1990 O O . LYS A 1 280 ? 64.759 6.080 78.164 1.00 33.33 690 LYS A O 1
ATOM 1996 N N . GLU A 1 281 ? 66.003 7.100 76.605 1.00 28.07 691 GLU A N 1
ATOM 1997 C CA . GLU A 1 281 ? 65.820 6.123 75.534 1.00 32.55 691 GLU A CA 1
ATOM 1998 C C . GLU A 1 281 ? 67.151 5.948 74.821 1.00 31.37 691 GLU A C 1
ATOM 1999 O O . GLU A 1 281 ? 67.969 6.872 74.817 1.00 36.11 691 GLU A O 1
ATOM 2005 N N . ASN A 1 282 ? 67.354 4.801 74.193 1.00 31.93 692 ASN A N 1
ATOM 2006 C CA . ASN A 1 282 ? 68.570 4.530 73.443 1.00 35.39 692 ASN A CA 1
ATOM 2007 C C . ASN A 1 282 ? 68.199 4.010 72.084 1.00 34.05 692 ASN A C 1
ATOM 2008 O O . ASN A 1 282 ? 67.144 3.409 71.927 1.00 29.99 692 ASN A O 1
ATOM 2013 N N . PHE A 1 283 ? 69.061 4.291 71.084 1.00 32.00 693 PHE A N 1
ATOM 2014 C CA . PHE A 1 283 ? 68.799 3.932 69.692 1.00 30.51 693 PHE A CA 1
ATOM 2015 C C . PHE A 1 283 ? 70.061 3.305 69.100 1.00 30.87 693 PHE A C 1
ATOM 2016 O O . PHE A 1 283 ? 70.835 3.970 68.427 1.00 33.11 693 PHE A O 1
ATOM 2024 N N . PRO A 1 284 ? 70.284 2.013 69.375 1.00 30.84 694 PRO A N 1
ATOM 2025 C CA . PRO A 1 284 ? 71.533 1.328 69.005 1.00 29.77 694 PRO A CA 1
ATOM 2026 C C . PRO A 1 284 ? 71.836 1.286 67.503 1.00 27.97 694 PRO A C 1
ATOM 2027 O O . PRO A 1 284 ? 72.976 1.211 67.112 1.00 28.84 694 PRO A O 1
ATOM 2031 N N . TRP A 1 285 ? 70.818 1.308 66.669 1.00 27.41 695 TRP A N 1
ATOM 2032 C CA . TRP A 1 285 ? 71.016 1.397 65.242 1.00 27.34 695 TRP A CA 1
ATOM 2033 C C . TRP A 1 285 ? 71.511 2.757 64.760 1.00 28.24 695 TRP A C 1
ATOM 2034 O O . TRP A 1 285 ? 71.844 2.883 63.596 1.00 29.21 695 TRP A O 1
ATOM 2045 N N . LEU A 1 286 ? 71.587 3.762 65.630 1.00 27.88 696 LEU A N 1
ATOM 2046 C CA . LEU A 1 286 ? 72.076 5.078 65.227 1.00 30.85 696 LEU A CA 1
ATOM 2047 C C . LEU A 1 286 ? 73.432 5.412 65.809 1.00 32.71 696 LEU A C 1
ATOM 2048 O O . LEU A 1 286 ? 73.839 6.561 65.727 1.00 35.29 696 LEU A O 1
ATOM 2053 N N . GLU A 1 287 ? 74.134 4.428 66.378 1.00 36.21 697 GLU A N 1
ATOM 2054 C CA . GLU A 1 287 ? 75.431 4.699 67.035 1.00 42.12 697 GLU A CA 1
ATOM 2055 C C . GLU A 1 287 ? 76.492 4.995 65.993 1.00 48.14 697 GLU A C 1
ATOM 2056 O O . GLU A 1 287 ? 76.354 4.617 64.831 1.00 49.76 697 GLU A O 1
ATOM 2062 N N . LEU A 1 288 ? 77.515 5.730 66.412 1.00 60.64 698 LEU A N 1
ATOM 2063 C CA . LEU A 1 288 ? 78.552 6.228 65.499 1.00 70.76 698 LEU A CA 1
ATOM 2064 C C . LEU A 1 288 ? 79.540 5.104 65.159 1.00 71.78 698 LEU A C 1
ATOM 2065 O O . LEU A 1 288 ? 79.540 4.601 64.032 1.00 71.34 698 LEU A O 1
#

InterPro domains:
  IPR002048 EF-hand domain [PF13499] (99-170)
  IPR002048 EF-hand domain [PF13833] (45-90)
  IPR002048 EF-hand domain [PS50222] (66-96)
  IPR002048 EF-hand domain [PS50222] (97-132)
  IPR002048 EF-hand domain [PS50222] (141-176)
  IPR002048 EF-hand domain [SM00054] (65-93)
  IPR002048 EF-hand domain [SM00054] (101-129)
  IPR002048 EF-hand domain [SM00054] (145-173)
  IPR002048 EF-hand domain [cd00051] (66-127)
  IPR002048 EF-hand domain [cd00051] (101-170)
  IPR011992 EF-hand domain pair [SSF47473] (28-182)
  IPR013112 FAD-binding 8 [PF08022] (418-522)
  IPR013121 Ferric reductase, NAD binding domain [PF08030] (531-681)
  IPR013130 Ferric reductase transmembrane component-like domain [PF01794] (269-382)
  IPR017927 FAD-binding domain, ferredoxin reductase-type [PS51384] (409-524)
  IPR017938 Riboflavin synthase-like beta-barrel [SSF63380] (415-521)
  IPR018247 EF-Hand 1, calcium-binding site [PS00018] (110-122)
  IPR018247 EF-Hand 1, calcium-binding site [PS00018] (154-166)
  IPR039261 Ferredoxin-NADP reductase (FNR), nucleotide-binding domain [G3DSA:3.40.50.80] (521-693)
  IPR039261 Ferredoxin-NADP reductas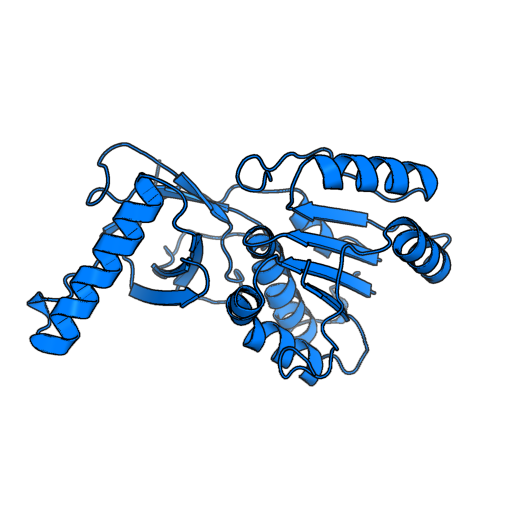e (FNR), nucleotide-binding domain [SSF52343] (529-687)

Nearest PDB structures (foldseek):
  8cao-assembly1_A  TM=9.892E-01  e=9.836E-52  Cylindrospermum stagnale
  8cap-assembly3_C  TM=9.357E-01  e=1.439E-43  Cylindrospermum stagnale
  8cap-assembly1_A  TM=9.286E-01  e=1.057E-43  Cylindrospermum stagnale
  8cap-assembly2_B  TM=9.335E-01  e=4.937E-43  Cylindrospermum stagnale
  8cap-assembly4_E  TM=9.237E-01  e=5.251E-43  Cylindrospermum stagnale

B-factor: mean 46.83, std 18.16, range [22.54, 109.3]

Secondary structure (DSSP, 8-state):
--EEEEEEEEEEETTTEEEEEEEPPTT----TT-EEEEE-TTT-SS--EEEEB-S-TTS-SEEEEEEE--SHHHHHHHHHHHHHHHHHHHH--STT---EEEEEEEEE--GGGGGGG-SEEEEEEEGGGGHHHHHHHHHHHHHHHH-GGG----EEEEEEEESSGGGGGGTHHHHHHHHHH-TT--EEEEEEE--TTSSSSPPEESS--HHHHHHHHHHHHTTS--EEEEES-HHHHHHHHHHHHHHT-B------GGG--

=== Feature glossary ===
Key to the feature types in this record:

— What the protein is —

Primary structure: the covalent order of the twenty standard amino acids along the backbone. Two proteins with the same sequence will (almost always) fold to the same structure; two with 30% identity often share a fold but not the details.

Database cross-references. InterPro integrates a dozen domain/family signature databases into unified entries with residue-range hits. GO terms attach function/process/location labels with evidence codes. CATH codes position the fold in a four-level structural taxonomy. Organism is the NCBI-taxonomy species name.

— Where its atoms are —

The mmCIF block holds the 3D Cartesian coordinates of each backbone atom (N, Cα, C, O) in ångströms. mmCIF is the PDB's canonical archive format — a tagged-loop text representation of the atomic model.

Six rendered views show the 3D structure from the faces of a cube — i.e. along ±x, ±y, ±z. Rendering representation is drawn randomly per protein from cartoon (secondary-structure ribbons), sticks (backbone bonds), or molecular surface; coloring is either N→C rainbow (blue at the N-terminus through red at the C-terminus) or one color per chain.

— Local backbone conformation —

DSSP 8-state secondary structure assigns each residue one of H (α-helix), G (3₁₀-helix), I (π-helix), E (extended β-strand), B (isolated β-bridge), T (hydrogen-bonded turn), S (bend), or '-' (coil). The assignment is computed from backbone hydrogen-bond geometry via the Kabsch–Sander algorithm.

P-SEA three-state annotation labels each residue as helix, strand, or coil based purely on the geometry of the Cα trace. It serves as a fallback when the full backbone (and thus DSSP) is unavailable.

The φ/ψ torsion pair specifies the backbone conformation at each residue. φ rotates about the N–Cα bond, ψ about the Cα–C bond. Steric clashes forbid most of the (φ, ψ) plane — the allowed regions (α-helix basin, β-sheet basin, left-handed helix) are the Ramachandran-allowed regions.

— Global shape and packing —

The geometric summary reports three shape descriptors. Rg (radius of gyration) measures how spread out the Cα atoms are about their centre of mass; compact globular proteins have small Rg, elongated or unfolded ones large. Cα contacts (<8 Å, |i−j|>4) count long-range residue pairs in spatial proximity — high for tightly packed folds, near zero for rods or random coil. The bounding-box extents give the protein's footprint along x, y, z in Å.

Accessible surface area quantifies burial. A residue with SASA near zero is packed into the hydrophobic core; one with SASA >100 Å² sits on the surface. Computed here via the Shrake–Rupley numerical algorithm with a 1.4 Å probe.

Plot images: a contact map (which residues are close in 3D, as an N×N binary image), a Ramachandran scatter (backbone torsion angles, revealing secondary-structure composition at a glance), and — for AlphaFold structures — a PAE heatmap (pairwise prediction confidence).

— Structural neighborhood —

The Foldseek 3Di string encodes local tertiary geometry as a 20-letter alphabet — one character per residue — derived from the relative positions of nearby Cα atoms. Unlike the amino-acid sequence, 3Di is a direct function of the 3D structure, so two proteins with the same fold have similar 3Di strings even at low sequence identity.

Nearest PDB neighbors are the top structural matches found by Foldseek when searching this structure against the entire Protein Data Bank. Each hit reports a TM-score (0 to 1; >0.5 almost always implies the same fold) and an E-value. These are *structural* homologs — they may share no detectable sequence similarity.

— Confidence and disorder —

For AlphaFold models, the B-factor field carries pLDDT — the model's own estimate of local accuracy on a 0–100 scale. Regions with pLDDT<50 should be treated as essentially unmodeled; they often correspond to intrinsically disordered segments.

B-factor (Debye–Waller factor) reflects atomic displacement in the crystal lattice. It is an experimental observable (units Å²), not a prediction; low values mean the atom is pinned down, high values mean it moves or is heterogeneous across the crystal.

Predicted aligned error is AlphaFold's pairwise confidence. Unlike pLDDT (per-residue), PAE is per-residue-pair and captures whether two parts of the structure are correctly placed relative to each other. Units are ångströms of expected positional error.